Protein AF-A0A226D662-F1 (afdb_monomer)

Mean predicted aligned error: 11.62 Å

InterPro domains:
  IPR001251 CRAL-TRIO lipid binding domain [PF00650] (122-286)
  IPR001251 CRAL-TRIO lipid binding domain [PS50191] (116-292)
  IPR001251 CRAL-TRIO lipid binding domain [SM00516] (119-289)
  IPR001251 CRAL-TRIO lipid binding domain [cd00170] (114-287)
  IPR036273 CRAL/TRIO, N-terminal domain superfamily [SSF46938] (32-83)
  IPR036865 CRAL-TRIO lipid binding domain superfamily [G3DSA:3.40.525.10] (28-299)
  IPR036865 CRAL-TRIO lipid binding domain superfamily [SSF52087] (115-295)

Secondary structure (DSSP, 8-state):
--HHHHHHHHHHHTT------------S-TT---HHHHHHHHHHHHHHGGG-SSHHHHSHHHHHHHHHHTTT-TTTTGGG-TT---S----HHHHHHHHHHHHHHHTTGGGGGG---TTTTTTS--EEEEE-TTS-EEEEE-GGG--HHHHHHTT-HHHHHHHHHHHHHHHHHHHHHHHHTT-----EEEEEE-TT--HHHHS-HHHHHHHHHHHHHHHHH-TTSEEEEEEES--HHHHHHHHHTGGGS-HHHHHHEEE--S-HHHHHHHHHHHH-GGGSBGGGTSSBS-PEEHHHHHHHHHHS-SHHHHHHTT---TTTT-HHHHHHHHHHHHTSTT-S----GGGTT-------

Organism: Folsomia candida (NCBI:txid158441)

Foldseek 3Di:
DPPVVVVVVVVVVPPPDDDDDDDDDDPVDLPDDDPVLVVLLVVQLVVCVVVDPDPLCSDSLNSSLLCVLVVVPLPPQPVPPPPDDDPDDSDRSVVLVVVLVVCCVVLVLVCLLVDDDPVPLPQFWKFFLFFWPNQETEIETAQLSHQQVVCVVVVNNVVVLSVLSNVLVLLQLVQSLCVLLPHSYREHAYEYENVNHDCVRCVDVVNVVSVLSSQVCCSRHVGRRHQAYEYEQDDPVVVVVCVVCVVSHDPRNVVRYDYDHNPLVVQLVVCCVGGNQLRGDVVSNHDNPDTGICSLVSVVCVVQVHSVSCVVLVCHHPGHPCVVSSVVSSVVVLPPPPDPDDDDPCVVPVPPPDDD

pLDDT: mean 74.69, std 21.41, range [27.17, 98.19]

Nearest PDB structures (foldseek):
  4omk-assembly2_B  TM=7.863E-01  e=2.112E-13  Homo sapiens
  1olm-assembly2_C  TM=7.910E-01  e=6.477E-13  Homo sapiens
  7zgc-assembly1_A  TM=7.937E-01  e=4.665E-12  Saccharomyces cerevisiae S288C
  3b74-assembly1_A  TM=8.029E-01  e=8.390E-12  Saccharomyces cerevisiae
  7zg9-assembly2_B  TM=7.981E-01  e=1.286E-11  Saccharomyces cerevisiae S288C

Radius of gyration: 22.11 Å; Cα contacts (8 Å, |Δi|>4): 391; chains: 1; bounding box: 72×73×52 Å

Structure (mmCIF, N/CA/C/O backbone):
data_AF-A0A226D662-F1
#
_entry.id   AF-A0A226D662-F1
#
loop_
_atom_site.group_PDB
_atom_site.id
_atom_site.type_symbol
_atom_site.label_atom_id
_atom_site.label_alt_id
_atom_site.label_comp_id
_atom_site.label_asym_id
_atom_site.label_entity_id
_atom_site.label_seq_id
_atom_site.pdbx_PDB_ins_code
_atom_site.Cartn_x
_atom_site.Cartn_y
_atom_site.Cartn_z
_atom_site.occupancy
_atom_site.B_iso_or_equiv
_atom_site.auth_seq_id
_atom_site.auth_comp_id
_atom_site.auth_asym_id
_atom_site.auth_atom_id
_atom_site.pdbx_PDB_model_num
ATOM 1 N N . MET A 1 1 ? 45.611 5.101 -5.101 1.00 39.72 1 MET A N 1
ATOM 2 C CA . MET A 1 1 ? 44.880 6.380 -4.911 1.00 39.72 1 MET A CA 1
ATOM 3 C C . MET A 1 1 ? 43.359 6.208 -4.730 1.00 39.72 1 MET A C 1
ATOM 5 O O . MET A 1 1 ? 42.683 7.203 -4.525 1.00 39.72 1 MET A O 1
ATOM 9 N N . CYS A 1 2 ? 42.814 4.978 -4.711 1.00 37.84 2 CYS A N 1
ATOM 10 C CA . CYS A 1 2 ? 41.366 4.726 -4.568 1.00 37.84 2 CYS A CA 1
ATOM 11 C C . CYS A 1 2 ? 40.915 4.373 -3.126 1.00 37.84 2 CYS A C 1
ATOM 13 O O . CYS A 1 2 ? 39.744 4.469 -2.795 1.00 37.84 2 CYS A O 1
ATOM 15 N N . GLU A 1 3 ? 41.845 4.048 -2.225 1.00 30.47 3 GLU A N 1
ATOM 16 C CA . GLU A 1 3 ? 41.526 3.559 -0.869 1.00 30.47 3 GLU A CA 1
ATOM 17 C C . GLU A 1 3 ? 41.367 4.677 0.185 1.00 30.47 3 GLU A C 1
ATOM 19 O O . GLU A 1 3 ? 40.658 4.531 1.179 1.00 30.47 3 GLU A O 1
ATOM 24 N N . LYS A 1 4 ? 41.990 5.843 -0.042 1.00 31.67 4 LYS A N 1
ATOM 25 C CA . LYS A 1 4 ? 41.935 6.991 0.887 1.00 31.67 4 LYS A CA 1
ATOM 26 C C . LYS A 1 4 ? 40.638 7.809 0.785 1.00 31.67 4 LYS A C 1
ATOM 28 O O . LYS A 1 4 ? 40.314 8.521 1.732 1.00 31.67 4 LYS A O 1
ATOM 33 N N . ASN A 1 5 ? 39.879 7.673 -0.306 1.00 33.44 5 ASN A N 1
ATOM 34 C CA . ASN A 1 5 ? 38.599 8.371 -0.489 1.00 33.44 5 ASN A CA 1
ATOM 35 C C . ASN A 1 5 ? 37.405 7.599 0.099 1.00 33.44 5 ASN A C 1
ATOM 37 O O . ASN A 1 5 ? 36.438 8.226 0.519 1.00 33.44 5 ASN A O 1
ATOM 41 N N . PHE A 1 6 ? 37.498 6.271 0.240 1.00 32.66 6 PHE A N 1
ATOM 42 C CA . PHE A 1 6 ? 36.444 5.456 0.859 1.00 32.66 6 PHE A CA 1
ATOM 43 C C . PHE A 1 6 ? 36.363 5.676 2.382 1.00 32.66 6 PHE A C 1
ATOM 45 O O . PHE A 1 6 ? 35.283 5.886 2.925 1.00 32.66 6 PHE A O 1
ATOM 52 N N . LYS A 1 7 ? 37.519 5.781 3.059 1.00 30.09 7 LYS A N 1
ATOM 53 C CA . LYS A 1 7 ? 37.596 6.068 4.507 1.00 30.09 7 LYS A CA 1
ATOM 54 C C . LYS A 1 7 ? 37.122 7.474 4.904 1.00 30.09 7 LYS A C 1
ATOM 56 O O . LYS A 1 7 ? 36.711 7.680 6.043 1.00 30.09 7 LYS A O 1
ATOM 61 N N . ARG A 1 8 ? 37.173 8.450 3.989 1.00 31.50 8 ARG A N 1
ATOM 62 C CA . ARG A 1 8 ? 36.649 9.808 4.236 1.00 31.50 8 ARG A CA 1
ATOM 63 C C . ARG A 1 8 ? 35.130 9.894 4.080 1.00 31.50 8 ARG A C 1
ATOM 65 O O . ARG A 1 8 ? 34.527 10.727 4.743 1.00 31.50 8 ARG A O 1
ATOM 72 N N . PHE A 1 9 ? 34.521 9.015 3.282 1.00 34.78 9 PHE A N 1
ATOM 73 C CA . PHE A 1 9 ? 33.066 8.948 3.130 1.00 34.78 9 PHE A CA 1
ATOM 74 C C . PHE A 1 9 ? 32.406 8.193 4.297 1.00 34.78 9 PHE A C 1
ATOM 76 O O . PHE A 1 9 ? 31.387 8.634 4.818 1.00 34.78 9 PHE A O 1
ATOM 83 N N . THR A 1 10 ? 33.037 7.125 4.804 1.00 32.34 10 THR A N 1
ATOM 84 C CA . THR A 1 10 ? 32.533 6.369 5.969 1.00 32.34 10 THR A CA 1
ATOM 85 C C . THR A 1 10 ? 32.599 7.152 7.283 1.00 32.34 10 THR A C 1
ATOM 87 O O . THR A 1 10 ? 31.728 6.990 8.128 1.00 32.34 10 THR A O 1
ATOM 90 N N . ASN A 1 11 ? 33.578 8.047 7.460 1.00 28.55 11 ASN A N 1
ATOM 91 C CA . ASN A 1 11 ? 33.720 8.811 8.708 1.00 28.55 11 ASN A CA 1
ATOM 92 C C . ASN A 1 11 ? 32.748 9.996 8.846 1.00 28.55 11 ASN A C 1
ATOM 94 O O . ASN A 1 11 ? 32.599 10.510 9.950 1.00 28.55 11 ASN A O 1
ATOM 98 N N . PHE A 1 12 ? 32.067 10.419 7.774 1.00 31.59 12 PHE A N 1
ATOM 99 C CA . PHE A 1 12 ? 31.047 11.475 7.855 1.00 31.59 12 PHE A CA 1
ATOM 100 C C . PHE A 1 12 ? 29.666 10.927 8.261 1.00 31.59 12 PHE A C 1
ATOM 102 O O . PHE A 1 12 ? 28.846 11.652 8.810 1.00 31.59 12 PHE A O 1
ATOM 109 N N . VAL A 1 13 ? 29.427 9.626 8.055 1.00 33.50 13 VAL A N 1
ATOM 110 C CA . VAL A 1 13 ? 28.136 8.964 8.327 1.00 33.50 13 VAL A CA 1
ATOM 111 C C . VAL A 1 13 ? 28.030 8.458 9.778 1.00 33.50 13 VAL A C 1
ATOM 113 O O . VAL A 1 13 ? 26.934 8.281 10.297 1.00 33.50 13 VAL A O 1
ATOM 116 N N . VAL A 1 14 ? 29.155 8.288 10.482 1.00 32.75 14 VAL A N 1
ATOM 117 C CA . VAL A 1 14 ? 29.195 7.671 11.827 1.00 32.75 14 VAL A CA 1
ATOM 118 C C . VAL A 1 14 ? 28.910 8.657 12.979 1.00 32.75 14 VAL A C 1
ATOM 120 O O . VAL A 1 14 ? 28.701 8.229 14.108 1.00 32.75 14 VAL A O 1
ATOM 123 N N . LEU A 1 15 ? 28.818 9.970 12.731 1.00 27.72 15 LEU A N 1
ATOM 124 C CA . LEU A 1 15 ? 28.646 10.976 13.798 1.00 27.72 15 LEU A CA 1
ATOM 125 C C . LEU A 1 15 ? 27.203 11.453 14.056 1.00 27.72 15 LEU A C 1
ATOM 127 O O . LEU A 1 15 ? 27.012 12.338 14.884 1.00 27.72 15 LEU A O 1
ATOM 131 N N . PHE A 1 16 ? 26.181 10.858 13.429 1.00 30.78 16 PHE A N 1
ATOM 132 C CA . PHE A 1 16 ? 24.775 11.263 13.628 1.00 30.78 16 PHE A CA 1
ATOM 133 C C . PHE A 1 16 ? 23.859 10.130 14.118 1.00 30.78 16 PHE A C 1
ATOM 135 O O . PHE A 1 16 ? 22.696 10.039 13.736 1.00 30.78 16 PHE A O 1
ATOM 142 N N . VAL A 1 17 ? 24.374 9.245 14.976 1.00 38.16 17 VAL A N 1
ATOM 143 C CA . VAL A 1 17 ? 23.559 8.223 15.651 1.00 38.16 17 VAL A CA 1
ATOM 144 C C . VAL A 1 17 ? 23.599 8.476 17.155 1.00 38.16 17 VAL A C 1
ATOM 146 O O . VAL A 1 17 ? 24.421 7.918 17.875 1.00 38.16 17 VAL A O 1
ATOM 149 N N . ILE A 1 18 ? 22.704 9.343 17.635 1.00 31.95 18 ILE A N 1
ATOM 150 C CA . ILE A 1 18 ? 22.380 9.455 19.060 1.00 31.95 18 ILE A CA 1
ATOM 151 C C . ILE A 1 18 ? 20.865 9.294 19.231 1.00 31.95 18 ILE A C 1
ATOM 153 O O . ILE A 1 18 ? 20.080 10.111 18.766 1.00 31.95 18 ILE A O 1
ATOM 157 N N . PHE A 1 19 ? 20.522 8.186 19.895 1.00 32.91 19 PHE A N 1
ATOM 158 C CA . PHE A 1 19 ? 19.341 7.899 20.714 1.00 32.91 19 PHE A CA 1
ATOM 159 C C . PHE A 1 19 ? 17.990 8.513 20.319 1.00 32.91 19 PHE A C 1
ATOM 161 O O . PHE A 1 19 ? 17.668 9.633 20.701 1.00 32.91 19 PHE A O 1
ATOM 168 N N . VAL A 1 20 ? 17.106 7.663 19.788 1.00 31.33 20 VAL A N 1
ATOM 169 C CA . VAL A 1 20 ? 15.688 7.687 20.175 1.00 31.33 20 VAL A CA 1
ATOM 170 C C . VAL A 1 20 ? 15.248 6.246 20.430 1.00 31.33 20 VAL A C 1
ATOM 172 O O . VAL A 1 20 ? 15.109 5.457 19.500 1.00 31.33 20 VAL A O 1
ATOM 175 N N . LYS A 1 21 ? 15.062 5.882 21.703 1.00 27.17 21 LYS A N 1
ATOM 176 C CA . LYS A 1 21 ? 14.235 4.725 22.056 1.00 27.17 21 LYS A CA 1
ATOM 177 C C . LYS A 1 21 ? 12.785 5.178 21.907 1.00 27.17 21 LYS A C 1
ATOM 179 O O . LYS A 1 21 ? 12.347 6.026 22.679 1.00 27.17 21 LYS A O 1
ATOM 184 N N . PHE A 1 22 ? 12.079 4.663 20.905 1.00 30.44 22 PHE A N 1
ATOM 185 C CA . PHE A 1 22 ? 10.636 4.851 20.804 1.00 30.44 22 PHE A CA 1
ATOM 186 C C . PHE A 1 22 ? 9.937 3.890 21.767 1.00 30.44 22 PHE A C 1
ATOM 188 O O . PHE A 1 22 ? 10.279 2.712 21.843 1.00 30.44 22 PHE A O 1
ATOM 195 N N . VAL A 1 23 ? 9.004 4.442 22.538 1.00 28.20 23 VAL A N 1
ATOM 196 C CA . VAL A 1 23 ? 8.050 3.703 23.365 1.00 28.20 23 VAL A CA 1
ATOM 197 C C . VAL A 1 23 ? 7.109 2.955 22.420 1.00 28.20 23 VAL A C 1
ATOM 199 O O . VAL A 1 23 ? 6.521 3.572 21.534 1.00 28.20 23 VAL A O 1
ATOM 202 N N . GLU A 1 24 ? 7.000 1.637 22.584 1.00 33.31 24 GLU A N 1
ATOM 203 C CA . GLU A 1 24 ? 6.028 0.803 21.870 1.00 33.31 24 GLU A CA 1
ATOM 204 C C . GLU A 1 24 ? 4.614 1.177 22.335 1.00 33.31 24 GLU A C 1
ATOM 206 O O . GLU A 1 24 ? 4.226 0.909 23.472 1.00 33.31 24 GLU A O 1
ATOM 211 N N . GLY A 1 25 ? 3.861 1.850 21.464 1.00 35.00 25 GLY A N 1
ATOM 212 C CA . GLY A 1 25 ? 2.430 2.073 21.635 1.00 35.00 25 GLY A CA 1
ATOM 213 C C . GLY A 1 25 ? 1.650 0.850 21.160 1.00 35.00 25 GLY A C 1
ATOM 214 O O . GLY A 1 25 ? 1.806 0.411 20.021 1.00 35.00 25 GLY A O 1
ATOM 215 N N . ASP A 1 26 ? 0.820 0.299 22.040 1.00 36.22 26 ASP A N 1
ATOM 216 C CA . ASP A 1 26 ? -0.089 -0.813 21.762 1.00 36.22 26 ASP A CA 1
ATOM 217 C C . ASP A 1 26 ? -1.141 -0.398 20.702 1.00 36.22 26 ASP A C 1
ATOM 219 O O . ASP A 1 26 ? -2.009 0.439 20.950 1.00 36.22 26 ASP A O 1
ATOM 223 N N . ASN A 1 27 ? -1.025 -0.957 19.490 1.00 43.47 27 ASN A N 1
ATOM 224 C CA . ASN A 1 27 ? -1.816 -0.640 18.287 1.00 43.47 27 ASN A CA 1
ATOM 225 C C . ASN A 1 27 ? -3.129 -1.443 18.173 1.00 43.47 27 ASN A C 1
ATOM 227 O O . ASN A 1 27 ? -3.679 -1.583 17.080 1.00 43.47 27 ASN A O 1
ATOM 231 N N . THR A 1 28 ? -3.648 -2.007 19.265 1.00 47.81 28 THR A N 1
ATOM 232 C CA . THR A 1 28 ? -4.692 -3.047 19.198 1.00 47.81 28 THR A CA 1
ATOM 233 C C . THR A 1 28 ? -6.005 -2.637 18.523 1.00 47.81 28 THR A C 1
ATOM 235 O O . THR A 1 28 ? -6.726 -3.520 18.061 1.00 47.81 28 THR A O 1
ATOM 238 N N . LYS A 1 29 ? -6.299 -1.340 18.350 1.00 61.66 29 LYS A N 1
ATOM 239 C CA . LYS A 1 29 ? -7.306 -0.860 17.386 1.00 61.66 29 LYS A CA 1
ATOM 240 C C . LYS A 1 29 ? -6.909 0.505 16.833 1.00 61.66 29 LYS A C 1
ATOM 242 O O . LYS A 1 29 ? -6.751 1.461 17.589 1.00 61.66 29 LYS A O 1
ATOM 247 N N . PHE A 1 30 ? -6.866 0.636 15.508 1.00 70.12 30 PHE A N 1
ATOM 248 C CA . PHE A 1 30 ? -6.605 1.906 14.815 1.00 70.12 30 PHE A CA 1
ATOM 249 C C . PHE A 1 30 ? -7.510 3.062 15.298 1.00 70.12 30 PHE A C 1
ATOM 251 O O . PHE A 1 30 ? -7.090 4.219 15.335 1.00 70.12 30 PHE A O 1
ATOM 258 N N . PHE A 1 31 ? -8.735 2.742 15.727 1.00 70.62 31 PHE A N 1
ATOM 259 C CA . PHE A 1 31 ? -9.733 3.686 16.239 1.00 70.62 31 PHE A CA 1
ATOM 260 C C . PHE A 1 31 ? -9.594 4.035 17.728 1.00 70.62 31 PHE A C 1
ATOM 262 O O . PHE A 1 31 ? -10.225 4.985 18.185 1.00 70.62 31 PHE A O 1
ATOM 269 N N . THR A 1 32 ? -8.808 3.289 18.507 1.00 80.12 32 THR A N 1
ATOM 270 C CA . THR A 1 32 ? -8.706 3.521 19.951 1.00 80.12 32 THR A CA 1
ATOM 271 C C . THR A 1 32 ? -7.773 4.689 20.231 1.00 80.12 32 THR A C 1
ATOM 273 O O . THR A 1 32 ? -6.591 4.643 19.900 1.00 80.12 32 THR A O 1
ATOM 276 N N . LEU A 1 33 ? -8.326 5.734 20.843 1.00 82.00 33 LEU A N 1
ATOM 277 C CA . LEU A 1 33 ? -7.616 6.935 21.261 1.00 82.00 33 LEU A CA 1
ATOM 278 C C . LEU A 1 33 ? -7.725 7.093 22.774 1.00 82.00 33 LEU A C 1
ATOM 280 O O . LEU A 1 33 ? -8.799 6.924 23.354 1.00 82.00 33 LEU A O 1
ATOM 284 N N . THR A 1 34 ? -6.626 7.481 23.403 1.00 87.19 34 THR A N 1
ATOM 285 C CA . THR A 1 34 ? -6.648 8.084 24.735 1.00 87.19 34 THR A CA 1
ATOM 286 C C . THR A 1 34 ? -7.314 9.463 24.679 1.00 87.19 34 THR A C 1
ATOM 288 O O . TH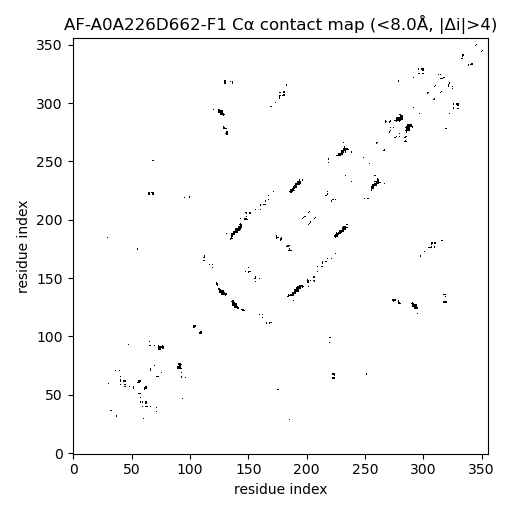R A 1 34 ? -7.432 10.082 23.619 1.00 87.19 34 THR A O 1
ATOM 291 N N . LEU A 1 35 ? -7.730 9.985 25.837 1.00 86.06 35 LEU A N 1
ATOM 292 C CA . LEU A 1 35 ? -8.289 11.338 25.918 1.00 86.06 35 LEU A CA 1
ATOM 293 C C . LEU A 1 35 ? -7.306 12.394 25.385 1.00 86.06 35 LEU A C 1
ATOM 295 O O . LEU A 1 35 ? -7.711 13.309 24.676 1.00 86.06 35 LEU A O 1
ATOM 299 N N . GLU A 1 36 ? -6.016 12.249 25.690 1.00 84.81 36 GLU A N 1
ATOM 300 C CA . GLU A 1 36 ? -4.978 13.169 25.222 1.00 84.81 36 GLU A CA 1
ATOM 301 C C . GLU A 1 36 ? -4.841 13.146 23.693 1.00 84.81 36 GLU A C 1
ATOM 303 O O . GLU A 1 36 ? -4.822 14.195 23.049 1.00 84.81 36 GLU A O 1
ATOM 308 N N . GLU A 1 37 ? -4.792 11.956 23.093 1.00 84.81 37 GLU A N 1
ATOM 309 C CA . GLU A 1 37 ? -4.718 11.810 21.638 1.00 84.81 37 GLU A CA 1
ATOM 310 C C . GLU A 1 37 ? -5.975 12.344 20.945 1.00 84.81 37 GLU A C 1
ATOM 312 O O . GLU A 1 37 ? -5.880 12.943 19.872 1.00 84.81 37 GLU A O 1
ATOM 317 N N . LYS A 1 38 ? -7.149 12.178 21.566 1.00 86.69 38 LYS A N 1
ATOM 318 C CA . LYS A 1 38 ? -8.404 12.732 21.055 1.00 86.69 38 LYS A CA 1
ATOM 319 C C . LYS A 1 38 ? -8.393 14.262 21.058 1.00 86.69 38 LYS A C 1
ATOM 321 O O . LYS A 1 38 ? -8.740 14.863 20.045 1.00 86.69 38 LYS A O 1
ATOM 326 N N . LEU A 1 39 ? -7.921 14.888 22.138 1.00 86.12 39 LEU A N 1
ATOM 327 C CA . LEU A 1 39 ? -7.762 16.345 22.202 1.00 86.12 39 LEU A CA 1
ATOM 328 C C . LEU A 1 39 ? -6.793 16.857 21.124 1.00 86.12 39 LEU A C 1
ATOM 330 O O . LEU A 1 39 ? -7.101 17.830 20.437 1.00 86.12 39 LEU A O 1
ATOM 334 N N . LYS A 1 40 ? -5.663 16.165 20.916 1.00 82.44 40 LYS A N 1
ATOM 335 C CA . LYS A 1 40 ? -4.709 16.475 19.834 1.00 82.44 40 LYS A CA 1
ATOM 336 C C . LYS A 1 40 ? -5.343 16.340 18.447 1.00 82.44 40 LYS A C 1
ATOM 338 O O . LYS A 1 40 ? -5.071 17.154 17.567 1.00 82.44 40 LYS A O 1
ATOM 343 N N . LEU A 1 41 ? -6.182 15.324 18.239 1.00 84.19 41 LEU A N 1
ATOM 344 C CA . LEU A 1 41 ? -6.901 15.114 16.983 1.00 84.19 41 LEU A CA 1
ATOM 345 C C . LEU A 1 41 ? -7.919 16.222 16.705 1.00 84.19 41 LEU A C 1
ATOM 347 O O . LEU A 1 41 ? -7.976 16.705 15.576 1.00 84.19 41 LEU A O 1
ATOM 351 N N . ASP A 1 42 ? -8.693 16.632 17.708 1.00 86.44 42 ASP A N 1
ATOM 352 C CA . ASP A 1 42 ? -9.673 17.711 17.561 1.00 86.44 42 ASP A CA 1
ATOM 353 C C . ASP A 1 42 ? -8.981 19.046 17.261 1.00 86.44 42 ASP A C 1
ATOM 355 O O . ASP A 1 42 ? -9.338 19.724 16.299 1.00 86.44 42 ASP A O 1
ATOM 359 N N . GLU A 1 43 ? -7.909 19.367 17.992 1.00 83.06 43 GLU A N 1
ATOM 360 C CA . GLU A 1 43 ? -7.088 20.550 17.723 1.00 83.06 43 GLU A CA 1
ATOM 361 C C . GLU A 1 43 ? -6.492 20.525 16.307 1.00 83.06 43 GLU A C 1
ATOM 363 O O . GLU A 1 43 ? -6.511 21.532 15.591 1.00 83.06 43 GLU A O 1
ATOM 368 N N . PHE A 1 44 ? -5.958 19.375 15.885 1.00 81.38 44 PHE A N 1
ATOM 369 C CA . PHE A 1 44 ? -5.412 19.206 14.545 1.00 81.38 44 PHE A CA 1
ATOM 370 C C . PHE A 1 44 ? -6.490 19.417 13.480 1.00 81.38 44 PHE A C 1
ATOM 372 O O . PHE A 1 44 ? -6.274 20.206 12.559 1.00 81.38 44 PHE A O 1
ATOM 379 N N . ARG A 1 45 ? -7.656 18.774 13.632 1.00 84.44 45 ARG A N 1
ATOM 380 C CA . ARG A 1 45 ? -8.806 18.905 12.728 1.00 84.44 45 ARG A CA 1
ATOM 381 C C . ARG A 1 45 ? -9.227 20.356 12.575 1.00 84.44 45 ARG A C 1
ATOM 383 O O . ARG A 1 45 ? -9.375 20.812 11.442 1.00 84.44 45 ARG A O 1
ATOM 390 N N . ASP A 1 46 ? -9.408 21.079 13.673 1.00 84.81 46 ASP A N 1
ATOM 391 C CA . ASP A 1 46 ? -9.925 22.447 13.637 1.00 84.81 46 ASP A CA 1
ATOM 392 C C . ASP A 1 46 ? -8.971 23.391 12.883 1.00 84.81 46 ASP A C 1
ATOM 394 O O . ASP A 1 46 ? -9.411 24.265 12.135 1.00 84.81 46 ASP A O 1
ATOM 398 N N . ARG A 1 47 ? -7.654 23.161 12.989 1.00 79.88 47 ARG A N 1
ATOM 399 C CA . ARG A 1 47 ? -6.628 23.943 12.279 1.00 79.88 47 ARG A CA 1
ATOM 400 C C . ARG A 1 47 ? -6.594 23.684 10.773 1.00 79.88 47 ARG A C 1
ATOM 402 O O . ARG A 1 47 ? -6.383 24.619 10.006 1.00 79.88 47 ARG A O 1
ATOM 409 N N . ILE A 1 48 ? -6.742 22.429 10.346 1.00 81.00 48 ILE A N 1
ATOM 410 C CA . ILE A 1 48 ? -6.543 22.043 8.936 1.00 81.00 48 ILE A CA 1
ATOM 411 C C . ILE A 1 48 ? -7.840 21.938 8.139 1.00 81.00 48 ILE A C 1
ATOM 413 O O . ILE A 1 48 ? -7.802 21.972 6.916 1.00 81.00 48 ILE A O 1
ATOM 417 N N . SER A 1 49 ? -8.996 21.817 8.791 1.00 84.19 49 SER A N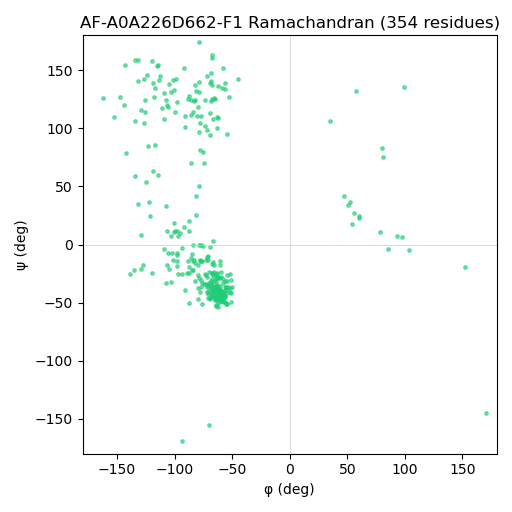 1
ATOM 418 C CA . SER A 1 49 ? -10.281 21.706 8.088 1.00 84.19 49 SER A CA 1
ATOM 419 C C . SER A 1 49 ? -10.501 22.788 7.017 1.00 84.19 49 SER A C 1
ATOM 421 O O . SER A 1 49 ? -11.023 22.434 5.959 1.00 84.19 49 SER A O 1
ATOM 423 N N . PRO A 1 50 ? -10.067 24.057 7.204 1.00 86.00 50 PRO A N 1
ATOM 424 C CA . PRO A 1 50 ? -10.207 25.095 6.179 1.00 86.00 50 PRO A CA 1
ATOM 425 C C . PRO A 1 50 ? -9.391 24.875 4.895 1.00 86.00 50 PRO A C 1
ATOM 427 O O . PRO A 1 50 ? -9.747 25.432 3.863 1.00 86.00 50 PRO A O 1
ATOM 430 N N . ILE A 1 51 ? -8.298 24.102 4.943 1.00 82.44 51 ILE A N 1
ATOM 431 C CA . ILE A 1 51 ? -7.411 23.857 3.785 1.00 82.44 51 ILE A CA 1
ATOM 432 C C . ILE A 1 51 ? -7.712 22.534 3.068 1.00 82.44 51 ILE A C 1
ATOM 434 O O . ILE A 1 51 ? -7.145 22.257 2.012 1.00 82.44 51 ILE A O 1
ATOM 438 N N . LEU A 1 52 ? -8.576 21.696 3.645 1.00 85.25 52 LEU A N 1
ATOM 439 C CA . LEU A 1 52 ? -8.931 20.392 3.096 1.00 85.25 52 LEU A CA 1
ATOM 440 C C . LEU A 1 52 ? -10.017 20.528 2.029 1.00 85.25 52 LEU A C 1
ATOM 442 O O . LEU A 1 52 ? -11.112 21.022 2.297 1.00 85.25 52 LEU A O 1
ATOM 446 N N . GLN A 1 53 ? -9.712 20.030 0.833 1.00 84.50 53 GLN A N 1
ATOM 447 C CA . GLN A 1 53 ? -10.569 20.172 -0.346 1.00 84.50 53 GLN A CA 1
ATOM 448 C C . GLN A 1 53 ? -11.783 19.234 -0.315 1.00 84.50 53 GLN A C 1
ATOM 450 O O . GLN A 1 53 ? -12.859 19.608 -0.771 1.00 84.50 53 GLN A O 1
ATOM 455 N N . HIS A 1 54 ? -11.633 18.041 0.268 1.00 86.94 54 HIS A N 1
ATOM 456 C CA . HIS A 1 54 ? -12.663 17.002 0.250 1.00 86.94 54 HIS A CA 1
ATOM 457 C C . HIS A 1 54 ? -13.232 16.727 1.641 1.00 86.94 54 HIS A C 1
ATOM 459 O O . HIS A 1 54 ? -12.495 16.651 2.625 1.00 86.94 54 HIS A O 1
ATOM 465 N N . ASP A 1 55 ? -14.541 16.489 1.735 1.00 88.38 55 ASP A N 1
ATOM 466 C CA . ASP A 1 55 ? -15.206 16.264 3.026 1.00 88.38 55 ASP A CA 1
ATOM 467 C C . ASP A 1 55 ? -14.748 14.983 3.726 1.00 88.38 55 ASP A C 1
ATOM 469 O O . ASP A 1 55 ? -14.640 14.950 4.953 1.00 88.38 55 ASP A O 1
ATOM 473 N N . TYR A 1 56 ? -14.383 13.943 2.968 1.00 86.31 56 TYR A N 1
ATOM 474 C CA . TYR A 1 56 ? -13.811 12.733 3.558 1.00 86.31 56 TYR A CA 1
ATOM 475 C C . TYR A 1 56 ? -12.481 13.006 4.275 1.00 86.31 56 TYR A C 1
ATOM 477 O O . TYR A 1 56 ? -12.162 12.297 5.227 1.00 86.31 56 TYR A O 1
ATOM 485 N N . MET A 1 57 ? -11.718 14.027 3.857 1.00 87.50 57 MET A N 1
ATOM 486 C CA . MET A 1 57 ? -10.449 14.378 4.496 1.00 87.50 57 MET A CA 1
ATOM 487 C C . MET A 1 57 ? -10.659 15.033 5.863 1.00 87.50 57 MET A C 1
ATOM 489 O O . MET A 1 57 ? -9.798 14.945 6.731 1.00 87.50 57 MET A O 1
ATOM 493 N N . LYS A 1 58 ? -11.807 15.683 6.074 1.00 87.31 58 LYS A N 1
ATOM 494 C CA . LYS A 1 58 ? -12.153 16.343 7.342 1.00 87.31 58 LYS A CA 1
ATOM 495 C C . LYS A 1 58 ? -12.602 15.340 8.410 1.00 87.31 58 LYS A C 1
ATOM 497 O O . LYS A 1 58 ? -12.684 15.684 9.588 1.00 87.31 58 LYS A O 1
ATOM 502 N N . LYS A 1 59 ? -12.897 14.095 8.013 1.00 87.00 59 LYS A N 1
ATOM 503 C CA . LYS A 1 59 ? -13.292 13.024 8.931 1.00 87.00 59 LYS A CA 1
ATOM 504 C C . LYS A 1 59 ? -12.115 12.622 9.818 1.00 87.00 59 LYS A C 1
ATOM 506 O O . LYS A 1 59 ? -10.989 12.455 9.352 1.00 87.00 59 LYS A O 1
ATOM 511 N N . GLU A 1 60 ? -12.407 12.355 11.088 1.00 86.25 60 GLU A N 1
ATOM 512 C CA . GLU A 1 60 ? -11.420 11.919 12.087 1.00 86.25 60 GLU A CA 1
ATOM 513 C C . GLU A 1 60 ? -10.600 10.715 11.621 1.00 86.25 60 GLU A C 1
ATOM 515 O O . GLU A 1 60 ? -9.389 10.668 11.826 1.00 86.25 60 GLU A O 1
ATOM 520 N N . ILE A 1 61 ? -11.243 9.785 10.910 1.00 84.00 61 ILE A N 1
ATOM 521 C CA . ILE A 1 61 ? -10.599 8.568 10.422 1.00 84.00 61 ILE A CA 1
ATOM 522 C C . ILE A 1 61 ? -9.533 8.797 9.345 1.00 84.00 61 ILE A C 1
ATOM 524 O O . ILE A 1 61 ? -8.624 7.983 9.165 1.00 84.00 61 ILE A O 1
ATOM 528 N N . TYR A 1 62 ? -9.635 9.904 8.613 1.00 85.00 62 TYR A N 1
ATOM 529 C CA . TYR A 1 62 ? -8.604 10.316 7.674 1.00 85.00 62 TYR A CA 1
ATOM 530 C C . TYR A 1 62 ? -7.460 10.997 8.429 1.00 85.00 62 TYR A C 1
ATOM 532 O O . TYR A 1 62 ? -6.299 10.639 8.253 1.00 85.00 62 TYR A O 1
ATOM 540 N N . LEU A 1 63 ? -7.791 11.915 9.338 1.00 85.19 63 LEU A N 1
ATOM 541 C CA . LEU A 1 63 ? -6.829 12.747 10.063 1.00 85.19 63 LEU A CA 1
ATOM 542 C C . LEU A 1 63 ? -5.951 11.984 11.057 1.00 85.19 63 LEU A C 1
ATOM 544 O O . LEU A 1 63 ? -4.755 12.256 11.165 1.00 85.19 63 LEU A O 1
ATOM 548 N N . ILE A 1 64 ? -6.514 10.989 11.739 1.00 84.44 64 ILE A N 1
ATOM 549 C CA . ILE A 1 64 ? -5.789 10.157 12.706 1.00 84.44 64 ILE A CA 1
ATOM 550 C C . ILE A 1 64 ? -4.597 9.418 12.072 1.00 84.44 64 ILE A C 1
ATOM 552 O O . ILE A 1 64 ? -3.601 9.183 12.753 1.00 84.44 64 ILE A O 1
ATOM 556 N N . ARG A 1 65 ? -4.644 9.103 10.766 1.00 83.44 65 ARG A N 1
ATOM 557 C CA . ARG A 1 65 ? -3.540 8.448 10.030 1.00 83.44 65 ARG A CA 1
ATOM 558 C C . ARG A 1 65 ? -2.260 9.267 10.095 1.00 83.44 65 ARG A C 1
ATOM 560 O O . ARG A 1 65 ? -1.184 8.723 10.318 1.00 83.44 65 ARG A O 1
ATOM 567 N N . PHE A 1 66 ? -2.399 10.577 9.937 1.00 80.06 66 PHE A N 1
ATOM 568 C CA . PHE A 1 66 ? -1.292 11.521 9.953 1.00 80.06 66 PHE A CA 1
ATOM 569 C C . PHE A 1 66 ? -0.685 11.605 11.356 1.00 80.06 66 PHE A C 1
ATOM 571 O O . PHE A 1 66 ? 0.529 11.505 11.503 1.00 80.06 66 PHE A O 1
ATOM 578 N N . LEU A 1 67 ? -1.523 11.699 12.392 1.00 78.38 67 LEU A N 1
ATOM 579 C CA . LEU A 1 67 ? -1.059 11.739 13.782 1.00 78.38 67 LEU A CA 1
ATOM 580 C C . LEU A 1 67 ? -0.385 10.431 14.206 1.00 78.38 67 LEU A C 1
ATOM 582 O O . LEU A 1 67 ? 0.679 10.462 14.813 1.00 78.38 67 LEU A O 1
ATOM 586 N N . ARG A 1 68 ? -0.948 9.273 13.843 1.00 78.38 68 ARG A N 1
ATOM 587 C CA . ARG A 1 68 ? -0.332 7.969 14.140 1.00 78.38 68 ARG A CA 1
ATOM 588 C C . ARG A 1 68 ? 1.004 7.783 13.429 1.00 78.38 68 ARG A C 1
ATOM 590 O O . ARG A 1 68 ? 1.924 7.238 14.024 1.00 78.38 68 ARG A O 1
ATOM 597 N N . GLN A 1 69 ? 1.146 8.285 12.202 1.00 72.12 69 GLN A N 1
ATOM 598 C CA . GLN A 1 69 ? 2.419 8.254 11.473 1.00 72.12 69 GLN A CA 1
ATOM 599 C C . GLN A 1 69 ? 3.530 9.017 12.212 1.00 72.12 69 GLN A C 1
ATOM 601 O O . GLN A 1 69 ? 4.704 8.672 12.083 1.00 72.12 69 GLN A O 1
ATOM 606 N N . THR A 1 70 ? 3.171 10.039 12.993 1.00 69.00 70 THR A N 1
ATOM 607 C CA . THR A 1 70 ? 4.112 10.796 13.823 1.00 69.00 70 THR A CA 1
ATOM 608 C C . THR A 1 70 ? 4.103 10.359 15.287 1.00 69.00 70 THR A C 1
ATOM 610 O O . THR A 1 70 ? 4.684 11.052 16.110 1.00 69.00 70 THR A O 1
ATOM 613 N N . ASN A 1 71 ? 3.475 9.230 15.645 1.00 70.50 71 ASN A N 1
ATOM 614 C CA . ASN A 1 71 ? 3.297 8.785 17.037 1.00 70.50 71 ASN A CA 1
ATOM 615 C C . ASN A 1 71 ? 2.668 9.861 17.944 1.00 70.50 71 ASN A C 1
ATOM 617 O O . ASN A 1 71 ? 3.068 10.030 19.093 1.00 70.50 71 ASN A O 1
ATOM 621 N N . PHE A 1 72 ? 1.726 10.640 17.401 1.00 66.50 72 PHE A N 1
ATOM 622 C CA . PHE A 1 72 ? 1.138 11.826 18.036 1.00 66.50 72 PHE A CA 1
ATOM 623 C C . PHE A 1 72 ? 2.180 12.857 18.505 1.00 66.50 72 PHE A C 1
ATOM 625 O O . PHE A 1 72 ? 1.864 13.756 19.292 1.00 66.50 72 PHE A O 1
ATOM 632 N N . ASP A 1 73 ? 3.409 12.764 17.991 1.00 62.53 73 ASP A N 1
ATOM 633 C CA . ASP A 1 73 ? 4.434 13.779 18.128 1.00 62.53 73 ASP A CA 1
ATOM 634 C C . ASP A 1 73 ? 4.126 14.887 17.123 1.00 62.53 73 ASP A C 1
ATOM 636 O O . ASP A 1 73 ? 4.417 14.825 15.924 1.00 62.53 73 ASP A O 1
ATOM 640 N N . VAL A 1 74 ? 3.466 15.909 17.648 1.00 55.50 74 VAL A N 1
ATOM 641 C CA . VAL A 1 74 ? 3.102 17.131 16.935 1.00 55.50 74 VAL A CA 1
ATOM 642 C C . VAL A 1 74 ? 4.356 17.960 16.573 1.00 55.50 74 VAL A C 1
ATOM 644 O O . VAL A 1 74 ? 4.312 18.801 15.670 1.00 55.50 74 VAL A O 1
ATOM 647 N N . HIS A 1 75 ? 5.501 17.686 17.211 1.00 51.69 75 HIS A N 1
ATOM 648 C CA . HIS A 1 75 ? 6.761 18.426 17.100 1.00 51.69 75 HIS A CA 1
ATOM 649 C C . HIS A 1 75 ? 7.858 17.700 16.276 1.00 51.69 75 HIS A C 1
ATOM 651 O O . HIS A 1 75 ? 8.865 18.317 15.930 1.00 51.69 75 HIS A O 1
ATOM 657 N N . ALA A 1 76 ? 7.664 16.441 15.858 1.00 48.41 76 ALA A N 1
ATOM 658 C CA . ALA A 1 76 ? 8.696 15.577 15.249 1.00 48.41 76 ALA A CA 1
ATOM 659 C C . ALA A 1 76 ? 9.270 15.947 13.855 1.00 48.41 76 ALA A C 1
ATOM 661 O O . ALA A 1 76 ? 10.108 15.196 13.350 1.00 48.41 76 ALA A O 1
ATOM 662 N N . ALA A 1 77 ? 8.910 17.059 13.208 1.00 40.50 77 ALA A N 1
ATOM 663 C CA . ALA A 1 77 ? 9.484 17.456 11.906 1.00 40.50 77 ALA A CA 1
ATOM 664 C C . ALA A 1 77 ? 10.183 18.826 11.889 1.00 40.50 77 ALA A C 1
ATOM 666 O O . ALA A 1 77 ? 10.381 19.401 10.819 1.00 40.50 77 ALA A O 1
ATOM 667 N N . GLU A 1 78 ? 10.671 19.315 13.031 1.00 40.91 78 GLU A N 1
ATOM 668 C CA . GLU A 1 78 ? 11.574 20.480 13.041 1.00 40.91 78 GLU A CA 1
ATOM 669 C C . GLU A 1 78 ? 12.984 20.180 12.486 1.00 40.91 78 GLU A C 1
ATOM 671 O O . GLU A 1 78 ? 13.741 21.099 12.194 1.00 40.91 78 GLU A O 1
ATOM 676 N N . ARG A 1 79 ? 13.352 18.915 12.235 1.00 45.50 79 ARG A N 1
ATOM 677 C CA . ARG A 1 79 ? 14.705 18.550 11.760 1.00 45.50 79 ARG A CA 1
ATOM 678 C C . ARG A 1 79 ? 14.922 18.570 10.236 1.00 45.50 79 ARG A C 1
ATOM 680 O O . ARG A 1 79 ? 15.955 18.098 9.777 1.00 45.50 79 ARG A O 1
ATOM 687 N N . LEU A 1 80 ? 13.996 19.120 9.443 1.00 41.50 80 LEU A N 1
ATOM 688 C CA . LEU A 1 80 ? 14.152 19.227 7.977 1.00 41.50 80 LEU A CA 1
ATOM 689 C C . LEU A 1 80 ? 13.913 20.629 7.388 1.00 41.50 80 LEU A C 1
ATOM 691 O O . LEU A 1 80 ? 13.912 20.774 6.166 1.00 41.50 80 LEU A O 1
ATOM 695 N N . MET A 1 81 ? 13.744 21.673 8.205 1.00 39.38 81 MET A N 1
ATOM 696 C CA . MET A 1 81 ? 13.613 23.051 7.707 1.00 39.38 81 MET A CA 1
ATOM 697 C C . MET A 1 81 ? 14.324 24.056 8.615 1.00 39.38 81 MET A C 1
ATOM 699 O O . MET A 1 81 ? 13.694 24.784 9.371 1.00 39.38 81 MET A O 1
ATOM 703 N N . GLU A 1 82 ? 15.648 24.139 8.494 1.00 38.31 82 GLU A N 1
ATOM 704 C CA . GLU A 1 82 ? 16.483 25.074 9.265 1.00 38.31 82 GLU A CA 1
ATOM 705 C C . GLU A 1 82 ? 16.287 26.562 8.883 1.00 38.31 82 GLU A C 1
ATOM 707 O O . GLU A 1 82 ? 16.877 27.431 9.508 1.00 38.31 82 GLU A O 1
ATOM 712 N N . ASN A 1 83 ? 15.442 26.895 7.893 1.00 36.56 83 ASN A N 1
ATOM 713 C CA . ASN A 1 83 ? 15.376 28.249 7.315 1.00 36.56 83 ASN A CA 1
ATOM 714 C C . ASN A 1 83 ? 13.964 28.849 7.174 1.00 36.56 83 ASN A C 1
ATOM 716 O O . ASN A 1 83 ? 13.712 29.594 6.227 1.00 36.56 83 ASN A O 1
ATOM 720 N N . VAL A 1 84 ? 13.030 28.581 8.092 1.00 40.16 84 VAL A N 1
ATOM 721 C CA . VAL A 1 84 ? 11.766 29.346 8.136 1.00 40.16 84 VAL A CA 1
ATOM 722 C C . VAL A 1 84 ? 11.586 29.989 9.507 1.00 40.16 84 VAL A C 1
ATOM 724 O O . VAL A 1 84 ? 10.923 29.471 10.400 1.00 40.16 84 VAL A O 1
ATOM 727 N N . SER A 1 85 ? 12.202 31.161 9.660 1.00 41.41 85 SER A N 1
ATOM 728 C CA . SER A 1 85 ? 11.959 32.085 10.765 1.00 41.41 85 SER A CA 1
ATOM 729 C C . SER A 1 85 ? 10.520 32.583 10.722 1.00 41.41 85 SER A C 1
ATOM 731 O O . SER A 1 85 ? 10.213 33.509 9.975 1.00 41.41 85 SER A O 1
ATOM 733 N N . SER A 1 86 ? 9.643 32.021 11.548 1.00 35.50 86 SER A N 1
ATOM 734 C CA . SER A 1 86 ? 8.502 32.746 12.113 1.00 35.50 86 SER A CA 1
ATOM 735 C C . SER A 1 86 ? 7.961 32.005 13.329 1.00 35.50 86 SER A C 1
ATOM 737 O O . SER A 1 86 ? 7.665 30.818 13.284 1.00 35.50 86 SER A O 1
ATOM 739 N N . LYS A 1 87 ? 7.874 32.739 14.440 1.00 40.94 87 LYS A N 1
ATOM 740 C CA . LYS A 1 87 ? 7.210 32.354 15.688 1.00 40.94 87 LYS A CA 1
ATOM 741 C C . LYS A 1 87 ? 5.838 31.729 15.413 1.00 40.94 87 LYS A C 1
ATOM 743 O O . LYS A 1 87 ? 5.084 32.263 14.610 1.00 40.94 87 LYS A O 1
ATOM 748 N N . MET A 1 88 ? 5.509 30.711 16.209 1.00 43.16 88 MET A N 1
ATOM 749 C CA . MET A 1 88 ? 4.210 30.032 16.294 1.00 43.16 88 MET A CA 1
ATOM 750 C C . MET A 1 88 ? 3.949 28.979 15.221 1.00 43.16 88 MET A C 1
ATOM 752 O O . MET A 1 88 ? 3.108 29.169 14.351 1.00 43.16 88 MET A O 1
ATOM 756 N N . PHE A 1 89 ? 4.582 27.812 15.348 1.00 44.25 89 PHE A N 1
ATOM 757 C CA . PHE A 1 89 ? 4.134 26.667 14.577 1.00 44.25 89 PHE A CA 1
ATOM 758 C C . PHE A 1 89 ? 4.246 25.338 15.327 1.00 44.25 89 PHE A C 1
ATOM 760 O O . PHE A 1 89 ? 5.312 24.855 15.681 1.00 44.25 89 PHE A O 1
ATOM 767 N N . SER A 1 90 ? 3.087 24.712 15.487 1.00 47.22 90 SER A N 1
ATOM 768 C CA . SER A 1 90 ? 2.943 23.265 15.403 1.00 47.22 90 SER A CA 1
ATOM 769 C C . SER A 1 90 ? 2.952 22.936 13.895 1.00 47.22 90 SER A C 1
ATOM 771 O O . SER A 1 90 ? 1.913 22.945 13.241 1.00 47.22 90 SER A O 1
ATOM 773 N N . THR A 1 91 ? 4.143 22.860 13.277 1.00 54.19 91 THR A N 1
ATOM 774 C CA . THR A 1 91 ? 4.316 22.922 11.800 1.00 54.19 91 THR A CA 1
ATOM 775 C C . THR A 1 91 ? 4.424 21.571 11.120 1.00 54.19 91 THR A C 1
ATOM 777 O O . THR A 1 91 ? 4.138 21.455 9.935 1.00 54.19 91 THR A O 1
ATOM 780 N N . SER A 1 92 ? 4.871 20.549 11.834 1.00 59.78 92 SER A N 1
ATOM 781 C CA . SER A 1 92 ? 5.411 19.325 11.239 1.00 59.78 92 SER A CA 1
ATOM 782 C C . SER A 1 92 ? 4.380 18.528 10.439 1.00 59.78 92 SER A C 1
ATOM 784 O O . SER A 1 92 ? 4.606 18.165 9.283 1.00 59.78 92 SER A O 1
ATOM 786 N N . LEU A 1 93 ? 3.209 18.319 11.040 1.00 63.59 93 LEU A N 1
ATOM 787 C CA . LEU A 1 93 ? 2.126 17.556 10.431 1.00 63.59 93 LEU A CA 1
ATOM 788 C C . LEU A 1 93 ? 1.371 18.355 9.371 1.00 63.59 93 LEU A C 1
ATOM 790 O O . LEU A 1 93 ? 0.994 17.823 8.330 1.00 63.59 93 LEU A O 1
ATOM 794 N N . ILE A 1 94 ? 1.203 19.652 9.626 1.00 67.81 94 ILE A N 1
ATOM 795 C CA . ILE A 1 94 ? 0.579 20.591 8.699 1.00 67.81 94 ILE A CA 1
ATOM 796 C C . ILE A 1 94 ? 1.432 20.701 7.427 1.00 67.81 94 ILE A C 1
ATOM 798 O O . ILE A 1 94 ? 0.895 20.599 6.332 1.00 67.81 94 ILE A O 1
ATOM 802 N N . ILE A 1 95 ? 2.761 20.802 7.549 1.00 69.75 95 ILE A N 1
ATOM 803 C CA . ILE A 1 95 ? 3.697 20.753 6.415 1.00 69.75 95 ILE A CA 1
ATOM 804 C C . ILE A 1 95 ? 3.568 19.439 5.650 1.00 69.75 95 ILE A C 1
ATOM 806 O O . ILE A 1 95 ? 3.539 19.460 4.422 1.00 69.75 95 ILE A O 1
ATOM 810 N N . TYR A 1 96 ? 3.540 18.300 6.349 1.00 75.81 96 TYR A N 1
ATOM 811 C CA . TYR A 1 96 ? 3.405 16.998 5.697 1.00 75.81 96 TYR A CA 1
ATOM 812 C C . TYR A 1 96 ? 2.102 16.923 4.889 1.00 75.81 96 TYR A C 1
ATOM 814 O O . TYR A 1 96 ? 2.130 16.601 3.703 1.00 75.81 96 TYR A O 1
ATOM 822 N N . LEU A 1 97 ? 0.980 17.317 5.496 1.00 78.88 97 LEU A N 1
ATOM 823 C CA . LEU A 1 97 ? -0.321 17.365 4.835 1.00 78.88 97 LEU A CA 1
ATOM 824 C C . LEU A 1 97 ? -0.326 18.350 3.657 1.00 78.88 97 LEU A C 1
ATOM 826 O O . LEU A 1 97 ? -0.799 17.998 2.583 1.00 78.88 97 LEU A O 1
ATOM 830 N N . PHE A 1 98 ? 0.250 19.544 3.806 1.00 82.12 98 PHE A N 1
ATOM 831 C CA . PHE A 1 98 ? 0.384 20.504 2.706 1.00 82.12 98 PHE A CA 1
ATOM 832 C C . PHE A 1 98 ? 1.219 19.951 1.553 1.00 82.12 98 PHE A C 1
ATOM 834 O O . PHE A 1 98 ? 0.836 20.121 0.400 1.00 82.12 98 PHE A O 1
ATOM 841 N N . LYS A 1 99 ? 2.338 19.272 1.837 1.00 84.88 99 LYS A N 1
ATOM 842 C CA . LYS A 1 99 ? 3.147 18.606 0.805 1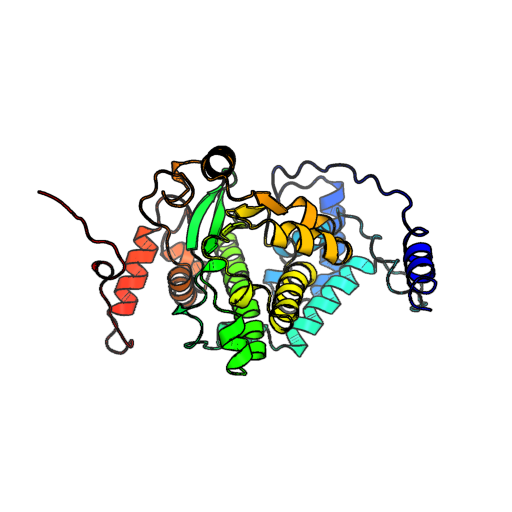.00 84.88 99 LYS A CA 1
ATOM 843 C C . LYS A 1 99 ? 2.336 17.542 0.073 1.00 84.88 99 LYS A C 1
ATOM 845 O O . LYS A 1 99 ? 2.428 17.463 -1.145 1.00 84.88 99 LYS A O 1
ATOM 850 N N . MET A 1 100 ? 1.529 16.766 0.796 1.00 87.81 100 MET A N 1
ATOM 851 C CA . MET A 1 100 ? 0.633 15.776 0.201 1.00 87.81 100 MET A CA 1
ATOM 852 C C . MET A 1 100 ? -0.449 16.436 -0.667 1.00 87.81 100 MET A C 1
ATOM 854 O O . MET A 1 100 ? -0.657 16.003 -1.794 1.00 87.81 100 MET A O 1
ATOM 858 N N . LEU A 1 101 ? -1.109 17.499 -0.191 1.00 88.69 101 LEU A N 1
ATOM 859 C CA . LEU A 1 101 ? -2.139 18.224 -0.952 1.00 88.69 101 LEU A CA 1
ATOM 860 C C . LEU A 1 101 ? -1.558 18.859 -2.219 1.00 88.69 101 LEU A C 1
ATOM 862 O O . LEU A 1 101 ? -2.131 18.722 -3.294 1.00 88.69 101 LEU A O 1
ATOM 866 N N . LYS A 1 102 ? -0.385 19.486 -2.102 1.00 90.19 102 LYS A N 1
ATOM 867 C CA . LYS A 1 102 ? 0.339 20.057 -3.236 1.00 90.19 102 LYS A CA 1
ATOM 868 C C . LYS A 1 102 ? 0.747 18.981 -4.242 1.00 90.19 102 LYS A C 1
ATOM 870 O O . LYS A 1 102 ? 0.555 19.169 -5.433 1.00 90.19 102 LYS A O 1
ATOM 875 N N . TRP A 1 103 ? 1.250 17.837 -3.774 1.00 93.25 103 TRP A N 1
ATOM 876 C CA . TRP A 1 103 ? 1.552 16.703 -4.648 1.00 93.25 103 TRP A CA 1
ATOM 877 C C . TRP A 1 103 ? 0.303 16.211 -5.391 1.00 93.25 103 TRP A C 1
ATOM 879 O O . TRP A 1 103 ? 0.385 15.964 -6.593 1.00 93.25 103 TRP A O 1
ATOM 889 N N . ARG A 1 104 ? -0.854 16.126 -4.714 1.00 94.50 104 ARG A N 1
ATOM 890 C CA . ARG A 1 104 ? -2.121 15.752 -5.364 1.00 94.50 104 ARG A CA 1
ATOM 891 C C . ARG A 1 104 ? -2.508 16.719 -6.474 1.00 94.50 104 ARG A C 1
ATOM 893 O O . ARG A 1 104 ? -2.909 16.264 -7.540 1.00 94.50 104 ARG A O 1
ATOM 900 N N . GLU A 1 105 ? -2.371 18.018 -6.226 1.00 93.31 105 GLU A N 1
ATOM 901 C CA . GLU A 1 105 ? -2.643 19.067 -7.210 1.00 93.31 105 GLU A CA 1
ATOM 902 C C . GLU A 1 105 ? -1.674 18.984 -8.400 1.00 93.31 105 GLU A C 1
ATOM 904 O O . GLU A 1 105 ? -2.110 18.869 -9.542 1.00 93.31 105 GLU A O 1
ATOM 909 N N . GLU A 1 106 ? -0.363 18.962 -8.137 1.00 94.50 106 GLU A N 1
ATOM 910 C CA . GLU A 1 106 ? 0.689 18.941 -9.166 1.00 94.50 106 GLU A CA 1
ATOM 911 C C . GLU A 1 106 ? 0.651 17.688 -10.048 1.00 94.50 106 GLU A C 1
ATOM 913 O O . GLU A 1 106 ? 1.072 17.737 -11.202 1.00 94.50 106 GLU A O 1
ATOM 918 N N . ASN A 1 107 ? 0.161 16.570 -9.510 1.00 94.75 107 ASN A N 1
ATOM 919 C CA . ASN A 1 107 ? 0.079 15.294 -10.216 1.00 94.75 107 ASN A CA 1
ATOM 920 C C . ASN A 1 107 ? -1.358 14.945 -10.622 1.00 94.75 107 ASN A C 1
ATOM 922 O O . ASN A 1 107 ? -1.606 13.801 -10.983 1.00 94.75 107 ASN A O 1
ATOM 926 N N . GLU A 1 108 ? -2.317 15.871 -10.533 1.00 95.69 108 GLU A N 1
ATOM 927 C CA . GLU A 1 108 ? -3.725 15.645 -10.902 1.00 95.69 108 GLU A CA 1
ATOM 928 C C . GLU A 1 108 ? -4.305 14.335 -10.325 1.00 95.69 108 GLU A C 1
ATOM 930 O O . GLU A 1 108 ? -4.979 13.567 -11.013 1.00 95.69 108 GLU A O 1
ATOM 935 N N . ILE A 1 109 ? -3.994 14.026 -9.063 1.00 95.12 109 ILE A N 1
ATOM 936 C CA . ILE A 1 109 ? -4.337 12.733 -8.444 1.00 95.12 109 ILE A CA 1
ATOM 937 C C . ILE A 1 109 ? -5.851 12.543 -8.343 1.00 95.12 109 ILE A C 1
ATOM 939 O O . ILE A 1 109 ? -6.347 11.433 -8.502 1.00 95.12 109 ILE A O 1
ATOM 943 N N . ASP A 1 110 ? -6.601 13.627 -8.164 1.00 91.81 110 ASP A N 1
ATOM 944 C CA . ASP A 1 110 ? -8.060 13.574 -8.059 1.00 91.81 110 ASP A CA 1
ATOM 945 C C . ASP A 1 110 ? -8.749 13.111 -9.360 1.00 91.81 110 ASP A C 1
ATOM 947 O O . ASP A 1 110 ? -9.891 12.668 -9.303 1.00 91.81 110 ASP A O 1
ATOM 951 N N . LYS A 1 111 ? -8.062 13.157 -10.514 1.00 91.56 111 LYS A N 1
ATOM 952 C CA . LYS A 1 111 ? -8.561 12.649 -11.810 1.00 91.56 111 LYS A CA 1
ATOM 953 C C . LYS A 1 111 ? -8.051 11.244 -12.151 1.00 91.56 111 LYS A C 1
ATOM 955 O O . LYS A 1 111 ? -8.484 10.648 -13.131 1.00 91.56 111 LYS A O 1
ATOM 960 N N . LEU A 1 112 ? -7.126 10.699 -11.359 1.00 93.00 112 LEU A N 1
ATOM 961 C CA . LEU A 1 112 ? -6.422 9.449 -11.668 1.00 93.00 112 LEU A CA 1
ATOM 962 C C . LEU A 1 112 ? -7.348 8.226 -11.725 1.00 93.00 112 LEU A C 1
ATOM 964 O O . LEU A 1 112 ? -7.081 7.246 -12.426 1.00 93.00 112 LEU A O 1
ATOM 968 N N . LEU A 1 113 ? -8.455 8.262 -10.984 1.00 87.69 113 LEU A N 1
ATOM 969 C CA . LEU A 1 113 ? -9.426 7.172 -10.991 1.00 87.69 113 LEU A CA 1
ATOM 970 C C . LEU A 1 113 ? -10.141 7.027 -12.345 1.00 87.69 113 LEU A C 1
ATOM 972 O O . LEU A 1 113 ? -10.480 5.898 -12.707 1.00 87.69 113 LEU A O 1
ATOM 976 N N . ASP A 1 114 ? -10.245 8.115 -13.113 1.00 88.31 114 ASP A N 1
ATOM 977 C CA . ASP A 1 114 ? -10.875 8.158 -14.438 1.00 88.31 114 ASP A CA 1
ATOM 978 C C . ASP A 1 114 ? -9.910 7.772 -15.576 1.00 88.31 114 ASP A C 1
ATOM 980 O O . ASP A 1 114 ? -10.328 7.566 -16.715 1.00 88.31 114 ASP A O 1
ATOM 984 N N . GLU A 1 115 ? -8.606 7.673 -15.294 1.00 91.00 115 GLU A N 1
ATOM 985 C CA . GLU A 1 115 ? -7.591 7.294 -16.280 1.00 91.00 115 GLU A CA 1
ATOM 986 C C . GLU A 1 115 ? -7.558 5.772 -16.531 1.00 91.00 115 GLU A C 1
ATOM 988 O O . GLU A 1 115 ? -7.612 4.960 -15.599 1.00 91.00 115 GLU A O 1
ATOM 993 N N . GLU A 1 116 ? -7.381 5.380 -17.799 1.00 87.88 116 GLU A N 1
ATOM 994 C CA . GLU A 1 116 ? -7.281 3.981 -18.232 1.00 87.88 116 GLU A CA 1
ATOM 995 C C . GLU A 1 116 ? -5.830 3.533 -18.493 1.00 87.88 116 GLU A C 1
ATOM 997 O O . GLU A 1 116 ? -5.014 4.258 -19.083 1.00 87.88 116 GLU A O 1
ATOM 100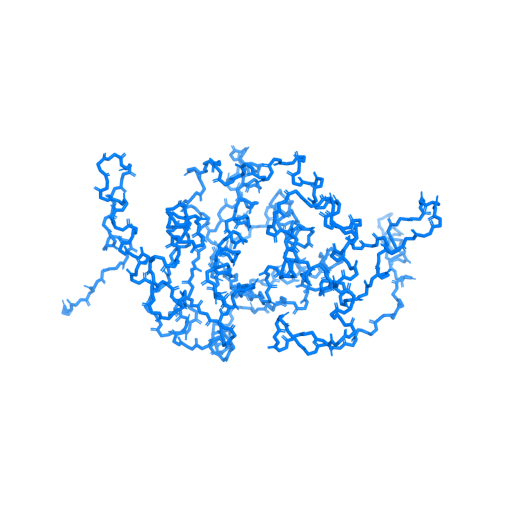2 N N . PHE A 1 117 ? -5.532 2.283 -18.117 1.00 90.56 117 PHE A N 1
ATOM 1003 C CA . PHE A 1 117 ? -4.217 1.644 -18.266 1.00 90.56 117 PHE A CA 1
ATOM 1004 C C . PHE A 1 117 ? -4.339 0.219 -18.836 1.00 90.56 117 PHE A C 1
ATOM 1006 O O . PHE A 1 117 ? -3.904 -0.751 -18.207 1.00 90.56 117 PHE A O 1
ATOM 1013 N N . PRO A 1 118 ? -4.926 0.058 -20.039 1.00 88.06 118 PRO A N 1
ATOM 1014 C CA . PRO A 1 118 ? -5.189 -1.257 -20.626 1.00 88.06 118 PRO A CA 1
ATOM 1015 C C . PRO A 1 118 ? -3.923 -2.099 -20.831 1.00 88.06 118 PRO A C 1
ATOM 1017 O O . PRO A 1 118 ? -4.002 -3.324 -20.888 1.00 88.06 118 PRO A O 1
ATOM 1020 N N . GLU A 1 119 ? -2.756 -1.464 -20.946 1.00 88.44 119 GLU A N 1
ATOM 1021 C CA . GLU A 1 119 ? -1.467 -2.142 -21.062 1.00 88.44 119 GLU A CA 1
ATOM 1022 C C . GLU A 1 119 ? -0.933 -2.731 -19.745 1.00 88.44 119 GLU A C 1
ATOM 1024 O O . GLU A 1 119 ? -0.009 -3.535 -19.789 1.00 88.44 119 GLU A O 1
ATOM 1029 N N . PHE A 1 120 ? -1.489 -2.356 -18.588 1.00 90.00 120 PHE A N 1
ATOM 1030 C CA . PHE A 1 120 ? -1.005 -2.787 -17.268 1.00 90.00 120 PHE A CA 1
ATOM 1031 C C . PHE A 1 120 ? -2.039 -3.551 -16.447 1.00 90.00 120 PHE A C 1
ATOM 1033 O O . PHE A 1 120 ? -1.664 -4.370 -15.607 1.00 90.00 120 PHE A O 1
ATOM 1040 N N . ASP A 1 121 ? -3.321 -3.324 -16.719 1.00 81.44 121 ASP A N 1
ATOM 1041 C CA . ASP A 1 121 ? -4.452 -3.885 -15.978 1.00 81.44 121 ASP A CA 1
ATOM 1042 C C . ASP A 1 121 ? -4.447 -5.413 -15.845 1.00 81.44 121 ASP A C 1
ATOM 1044 O O . ASP A 1 121 ? -5.018 -5.933 -14.895 1.00 81.44 121 ASP A O 1
ATOM 1048 N N . GLN A 1 122 ? -3.813 -6.121 -16.785 1.00 80.12 122 GLN A N 1
ATOM 1049 C CA . GLN A 1 122 ? -3.711 -7.587 -16.795 1.00 80.12 122 GLN A CA 1
ATOM 1050 C C . GLN A 1 122 ? -2.296 -8.106 -16.492 1.00 80.12 122 GLN A C 1
ATOM 1052 O O . GLN A 1 122 ? -2.082 -9.319 -16.472 1.00 80.12 122 GLN A O 1
ATOM 1057 N N . GLU A 1 123 ? -1.314 -7.212 -16.337 1.00 85.12 123 GLU A N 1
ATOM 1058 C CA . GLU A 1 123 ? 0.095 -7.578 -16.128 1.00 85.12 123 GLU A CA 1
ATOM 1059 C C . GLU A 1 123 ? 0.532 -7.421 -14.665 1.00 85.12 123 GLU A C 1
ATOM 1061 O O . GLU A 1 123 ? 1.374 -8.179 -14.183 1.00 85.12 123 GLU A O 1
ATOM 1066 N N . TYR A 1 124 ? -0.041 -6.455 -13.945 1.00 87.69 124 TYR A N 1
ATOM 1067 C CA . TYR A 1 124 ? 0.379 -6.078 -12.593 1.00 87.69 124 TYR A CA 1
ATOM 1068 C C . TYR A 1 124 ? -0.717 -6.395 -11.573 1.00 87.69 124 TYR A C 1
ATOM 1070 O O . TYR A 1 124 ? -1.254 -5.516 -10.896 1.00 87.69 124 TYR A O 1
ATOM 1078 N N . ASN A 1 125 ? -1.071 -7.676 -11.502 1.00 83.81 125 ASN A N 1
ATOM 1079 C CA . ASN A 1 125 ? -2.224 -8.134 -10.733 1.00 83.81 125 ASN A CA 1
ATOM 1080 C C . ASN A 1 125 ? -1.963 -8.062 -9.224 1.00 83.81 125 ASN A C 1
ATOM 1082 O O . ASN A 1 125 ? -0.862 -8.344 -8.746 1.00 83.81 125 ASN A O 1
ATOM 1086 N N . VAL A 1 126 ? -3.019 -7.745 -8.482 1.00 87.50 126 VAL A N 1
ATOM 1087 C CA . VAL A 1 126 ? -3.115 -7.808 -7.019 1.00 87.50 126 VAL A CA 1
ATOM 1088 C C . VAL A 1 126 ? -4.313 -8.696 -6.704 1.00 87.50 126 VAL A C 1
ATOM 1090 O O . VAL A 1 126 ? -5.280 -8.674 -7.460 1.00 87.50 126 VAL A O 1
ATOM 1093 N N . TYR A 1 127 ? -4.287 -9.471 -5.625 1.00 85.25 127 TYR A N 1
ATOM 1094 C CA . TYR A 1 127 ? -5.389 -10.361 -5.254 1.00 85.25 127 TYR A CA 1
ATOM 1095 C C . TYR A 1 127 ? -5.830 -10.115 -3.816 1.00 85.25 127 TYR A C 1
ATOM 1097 O O . TYR A 1 127 ? -5.008 -9.877 -2.941 1.00 85.25 127 TYR A O 1
ATOM 1105 N N . LEU A 1 128 ? -7.130 -10.189 -3.558 1.00 85.81 128 LEU A N 1
ATOM 1106 C CA . LEU A 1 128 ? -7.709 -10.243 -2.226 1.00 85.81 128 LEU A CA 1
ATOM 1107 C C . LEU A 1 128 ? -7.737 -11.700 -1.753 1.00 85.81 128 LEU A C 1
ATOM 1109 O O . LEU A 1 128 ? -8.499 -12.525 -2.266 1.00 85.81 128 LEU A O 1
ATOM 1113 N N . GLU A 1 129 ? -6.919 -11.998 -0.749 1.00 87.12 129 GLU A N 1
ATOM 1114 C CA . GLU A 1 129 ? -6.868 -13.312 -0.109 1.00 87.12 129 GLU A CA 1
ATOM 1115 C C . GLU A 1 129 ? -8.050 -13.507 0.834 1.00 87.12 129 GLU A C 1
ATOM 1117 O O . GLU A 1 129 ? -8.766 -14.493 0.716 1.00 87.12 129 GLU A O 1
ATOM 1122 N N . GLY A 1 130 ? -8.294 -12.560 1.735 1.00 86.31 130 GLY A N 1
ATOM 1123 C CA . GLY A 1 130 ? -9.265 -12.649 2.827 1.00 86.31 130 GLY A CA 1
ATOM 1124 C C . GLY A 1 130 ? -9.071 -11.467 3.766 1.00 86.31 130 GLY A C 1
ATOM 1125 O O . GLY A 1 130 ? -8.698 -10.388 3.301 1.00 86.31 130 GLY A O 1
ATOM 1126 N N . CYS A 1 131 ? -9.270 -11.658 5.068 1.00 87.62 131 CYS A N 1
ATOM 1127 C CA . CYS A 1 131 ? -8.875 -10.663 6.063 1.00 87.62 131 CYS A CA 1
ATOM 1128 C C . CYS A 1 131 ? -8.099 -11.256 7.222 1.00 87.62 131 CYS A C 1
ATOM 1130 O O . CYS A 1 131 ? -8.177 -12.444 7.500 1.00 87.62 131 CYS A O 1
ATOM 1132 N N . ASP A 1 132 ? -7.360 -10.393 7.904 1.00 88.31 132 ASP A N 1
ATOM 1133 C CA . ASP A 1 132 ? -6.700 -10.747 9.149 1.00 88.31 132 ASP A CA 1
ATOM 1134 C C . ASP A 1 132 ? -7.686 -10.727 10.342 1.00 88.31 132 ASP A C 1
ATOM 1136 O O . ASP A 1 132 ? -8.842 -10.311 10.189 1.00 88.31 132 ASP A O 1
ATOM 1140 N N . PRO A 1 133 ? -7.260 -11.142 11.551 1.00 87.12 133 PRO A N 1
ATOM 1141 C CA . PRO A 1 133 ? -8.128 -11.202 12.731 1.00 87.12 133 PRO A CA 1
ATOM 1142 C C . PRO A 1 133 ? -8.745 -9.864 13.170 1.00 87.12 133 PRO A C 1
ATOM 1144 O O . PRO A 1 133 ? -9.667 -9.861 13.984 1.00 87.12 133 PRO A O 1
ATOM 1147 N N . LEU A 1 134 ? -8.253 -8.728 12.659 1.00 84.50 134 LEU A N 1
ATOM 1148 C CA . LEU A 1 134 ? -8.810 -7.392 12.897 1.00 84.50 134 LEU A CA 1
ATOM 1149 C C . LEU A 1 134 ? -9.674 -6.907 11.719 1.00 84.50 134 LEU A C 1
ATOM 1151 O O . LEU A 1 134 ? -9.942 -5.712 11.605 1.00 84.50 134 LEU A O 1
ATOM 1155 N N . ASN A 1 135 ? -10.126 -7.826 10.857 1.00 81.25 135 ASN A N 1
ATOM 1156 C CA . ASN A 1 135 ? -10.932 -7.572 9.660 1.00 81.25 135 ASN A CA 1
ATOM 1157 C C . ASN A 1 135 ? -10.253 -6.665 8.621 1.00 81.25 135 ASN A C 1
ATOM 1159 O O . ASN A 1 135 ? -10.928 -6.059 7.786 1.00 81.25 135 ASN A O 1
ATOM 1163 N N . ARG A 1 136 ? -8.919 -6.567 8.630 1.00 86.50 136 ARG A N 1
ATOM 1164 C CA . ARG A 1 136 ? -8.194 -5.825 7.593 1.00 86.50 136 ARG A CA 1
ATOM 1165 C C . ARG A 1 136 ? -8.036 -6.703 6.353 1.00 86.50 136 ARG A C 1
ATOM 1167 O O . ARG A 1 136 ? -7.594 -7.842 6.508 1.00 86.50 136 ARG A O 1
ATOM 1174 N N . PRO A 1 137 ? -8.340 -6.212 5.137 1.00 88.31 137 PRO A N 1
ATOM 1175 C CA . PRO A 1 137 ? -8.147 -6.970 3.911 1.00 88.31 137 PRO A CA 1
ATOM 1176 C C . PRO A 1 137 ? -6.687 -7.373 3.752 1.00 88.31 137 PRO A C 1
ATOM 1178 O O . PRO A 1 137 ? -5.774 -6.567 3.945 1.00 88.31 137 PRO A O 1
ATOM 1181 N N . VAL A 1 138 ? -6.491 -8.632 3.382 1.00 91.62 138 VAL A N 1
ATOM 1182 C CA . VAL A 1 138 ? -5.192 -9.212 3.063 1.00 91.62 138 VAL A CA 1
ATOM 1183 C C . VAL A 1 138 ? -5.058 -9.234 1.551 1.00 91.62 138 VAL A C 1
ATOM 1185 O O . VAL A 1 138 ? -5.799 -9.943 0.869 1.00 91.62 138 VAL A O 1
ATOM 1188 N N . LEU A 1 139 ? -4.117 -8.453 1.032 1.00 91.81 139 LEU A N 1
ATOM 1189 C CA . LEU A 1 139 ? -3.809 -8.380 -0.388 1.00 91.81 139 LEU A CA 1
ATOM 1190 C C . LEU A 1 139 ? -2.532 -9.160 -0.683 1.00 91.81 139 LEU A C 1
ATOM 1192 O O . LEU A 1 139 ? -1.524 -8.952 -0.014 1.00 91.81 139 LEU A O 1
ATOM 1196 N N . SER A 1 140 ? -2.537 -10.023 -1.691 1.00 93.81 140 SER A N 1
ATOM 1197 C CA . SER A 1 140 ? -1.330 -10.655 -2.213 1.00 93.81 140 SER A CA 1
ATOM 1198 C C . SER A 1 140 ? -0.915 -10.029 -3.543 1.00 93.81 140 SER A C 1
ATOM 1200 O O . SER A 1 140 ? -1.731 -9.709 -4.408 1.00 93.81 140 SER A O 1
ATOM 1202 N N . VAL A 1 141 ? 0.388 -9.819 -3.690 1.00 94.31 141 VAL A N 1
ATOM 1203 C CA . VAL A 1 141 ? 1.018 -9.201 -4.853 1.00 94.31 141 VAL A CA 1
ATOM 1204 C C . VAL A 1 141 ? 2.107 -10.155 -5.335 1.00 94.31 141 VAL A C 1
ATOM 1206 O O . VAL A 1 141 ? 3.152 -10.241 -4.683 1.00 94.31 141 VAL A O 1
ATOM 1209 N N . PRO A 1 142 ? 1.908 -10.897 -6.439 1.00 93.06 142 PRO A N 1
ATOM 1210 C CA . PRO A 1 142 ? 2.933 -11.761 -7.013 1.00 93.06 142 PRO A CA 1
ATOM 1211 C C . PRO A 1 142 ? 4.000 -10.930 -7.733 1.00 93.06 142 PRO A C 1
ATOM 1213 O O . PRO A 1 142 ? 4.116 -10.927 -8.954 1.00 93.06 142 PRO A O 1
ATOM 1216 N N . LEU A 1 143 ? 4.799 -10.210 -6.950 1.00 92.38 143 LEU A N 1
ATOM 1217 C CA . LEU A 1 143 ? 5.814 -9.277 -7.424 1.00 92.38 143 LEU A CA 1
ATOM 1218 C C . LEU A 1 143 ? 6.829 -9.929 -8.372 1.00 92.38 143 LEU A C 1
ATOM 1220 O O . LEU A 1 143 ? 7.347 -9.257 -9.255 1.00 92.38 143 LEU A O 1
ATOM 1224 N N . GLY A 1 144 ? 7.129 -11.220 -8.201 1.00 91.25 144 GLY A N 1
ATOM 1225 C CA . GLY A 1 144 ? 8.041 -11.929 -9.103 1.00 91.25 144 GLY A CA 1
ATOM 1226 C C . GLY A 1 144 ? 7.479 -12.208 -10.505 1.00 91.25 144 GLY A C 1
ATOM 1227 O O . GLY A 1 144 ? 8.261 -12.537 -11.398 1.00 91.25 144 GLY A O 1
ATOM 1228 N N . ASP A 1 145 ? 6.167 -12.043 -10.707 1.00 90.69 145 ASP A N 1
ATOM 1229 C CA . ASP A 1 145 ? 5.514 -12.148 -12.017 1.00 90.69 145 ASP A CA 1
ATOM 1230 C C . ASP A 1 145 ? 5.508 -10.792 -12.761 1.00 90.69 145 ASP A C 1
ATOM 1232 O O . ASP A 1 145 ? 5.289 -10.741 -13.972 1.00 90.69 145 ASP A O 1
ATOM 1236 N N . TRP A 1 146 ? 5.790 -9.683 -12.063 1.00 91.25 146 TRP A N 1
ATOM 1237 C CA . TRP A 1 146 ? 5.743 -8.328 -12.619 1.00 91.25 146 TRP A CA 1
ATOM 1238 C C . TRP A 1 146 ? 7.005 -7.984 -13.426 1.00 91.25 146 TRP A C 1
ATOM 1240 O O . TRP A 1 146 ? 8.083 -7.730 -12.882 1.00 91.25 146 TRP A O 1
ATOM 1250 N N . ASP A 1 147 ? 6.873 -7.855 -14.748 1.00 91.38 147 ASP A N 1
ATOM 1251 C CA . ASP A 1 147 ? 7.982 -7.475 -15.635 1.00 91.38 147 ASP A CA 1
ATOM 1252 C C . ASP A 1 147 ? 8.145 -5.945 -15.733 1.00 91.38 147 ASP A C 1
ATOM 1254 O O . ASP A 1 147 ? 7.878 -5.304 -16.752 1.00 91.38 147 ASP A O 1
ATOM 1258 N N . ILE A 1 148 ? 8.607 -5.326 -14.643 1.00 90.94 148 ILE A N 1
ATOM 1259 C CA . ILE A 1 148 ? 8.859 -3.872 -14.577 1.00 90.94 148 ILE A CA 1
ATOM 1260 C C . ILE A 1 148 ? 9.909 -3.441 -15.612 1.00 90.94 148 ILE A C 1
ATOM 1262 O O . ILE A 1 148 ? 9.822 -2.362 -16.208 1.00 90.94 148 ILE A O 1
ATOM 1266 N N . ARG A 1 149 ? 10.912 -4.291 -15.866 1.00 92.56 149 ARG A N 1
ATOM 1267 C CA . ARG A 1 149 ? 11.962 -4.003 -16.845 1.00 92.56 149 ARG A CA 1
ATOM 1268 C C . ARG A 1 149 ? 11.391 -3.849 -18.248 1.00 92.56 149 ARG A C 1
ATOM 1270 O O . ARG A 1 149 ? 11.826 -2.939 -18.953 1.00 92.56 149 ARG A O 1
ATOM 1277 N N . ARG A 1 150 ? 10.460 -4.706 -18.667 1.00 93.44 150 ARG A N 1
ATOM 1278 C CA . ARG A 1 150 ? 9.834 -4.615 -19.991 1.00 93.44 150 ARG A CA 1
ATOM 1279 C C . ARG A 1 150 ? 9.146 -3.275 -20.197 1.00 93.44 150 ARG A C 1
ATOM 1281 O O . ARG A 1 150 ? 9.440 -2.621 -21.194 1.00 93.44 150 ARG A O 1
ATOM 1288 N N . ALA A 1 151 ? 8.325 -2.832 -19.246 1.00 92.75 151 ALA A N 1
ATOM 1289 C CA . ALA A 1 151 ? 7.667 -1.528 -19.325 1.00 92.75 151 ALA A CA 1
ATOM 1290 C C . ALA A 1 151 ? 8.686 -0.383 -19.449 1.00 92.75 151 ALA A C 1
ATOM 1292 O O . ALA A 1 151 ? 8.546 0.496 -20.299 1.00 92.75 151 ALA A O 1
ATOM 1293 N N . ILE A 1 152 ? 9.772 -0.425 -18.670 1.00 92.81 152 ILE A N 1
ATOM 1294 C CA . ILE A 1 152 ? 10.844 0.578 -18.750 1.00 92.81 152 ILE A CA 1
ATOM 1295 C C . ILE A 1 152 ? 11.529 0.565 -20.123 1.00 92.81 152 ILE A C 1
ATOM 1297 O O . ILE A 1 152 ? 11.770 1.627 -20.698 1.00 92.81 152 ILE A O 1
ATOM 1301 N N . LEU A 1 153 ? 11.860 -0.613 -20.656 1.00 93.31 153 LEU A N 1
ATOM 1302 C CA . LEU A 1 153 ? 12.509 -0.742 -21.965 1.00 93.31 153 LEU A CA 1
ATOM 1303 C C . LEU A 1 153 ? 11.588 -0.327 -23.118 1.00 93.31 153 LEU A C 1
ATOM 1305 O O . LEU A 1 153 ? 12.077 0.197 -24.114 1.00 93.31 153 LEU A O 1
ATOM 1309 N N . ALA A 1 154 ? 10.277 -0.501 -22.956 1.00 94.62 154 ALA A N 1
ATOM 1310 C CA . ALA A 1 154 ? 9.257 -0.025 -23.884 1.00 94.62 154 ALA A CA 1
ATOM 1311 C C . ALA A 1 154 ? 9.005 1.495 -23.794 1.00 94.62 154 ALA A C 1
ATOM 1313 O O . ALA A 1 154 ? 8.174 2.019 -24.528 1.00 94.62 154 ALA A O 1
ATOM 1314 N N . GLY A 1 155 ? 9.696 2.217 -22.901 1.00 94.75 155 GLY A N 1
ATOM 1315 C CA . GLY A 1 155 ? 9.496 3.656 -22.697 1.00 94.75 155 GLY A CA 1
ATOM 1316 C C . GLY A 1 155 ? 8.261 4.007 -21.860 1.00 94.75 155 GLY A C 1
ATOM 1317 O O . GLY A 1 155 ? 7.910 5.177 -21.750 1.00 94.75 155 GLY A O 1
ATOM 1318 N N . LEU A 1 156 ? 7.628 3.017 -21.228 1.00 95.81 156 LEU A N 1
ATOM 1319 C CA . LEU A 1 156 ? 6.396 3.165 -20.451 1.00 95.81 156 LEU A CA 1
ATOM 1320 C C . LEU A 1 156 ? 6.642 3.353 -18.944 1.00 95.81 156 LEU A C 1
ATOM 1322 O O . LEU A 1 156 ? 5.698 3.328 -18.165 1.00 95.81 156 LEU A O 1
ATOM 1326 N N . GLY A 1 157 ? 7.887 3.568 -18.504 1.00 94.06 157 GLY A N 1
ATOM 1327 C CA . GLY A 1 157 ? 8.235 3.661 -17.076 1.00 94.06 157 GLY A CA 1
ATOM 1328 C C . GLY A 1 157 ? 7.463 4.740 -16.301 1.00 94.06 157 GLY A C 1
ATOM 1329 O O . GLY A 1 157 ? 6.965 4.467 -15.214 1.00 94.06 157 GLY A O 1
ATOM 1330 N N . ASN A 1 158 ? 7.294 5.939 -16.872 1.00 94.56 158 ASN A N 1
ATOM 1331 C CA . ASN A 1 158 ? 6.499 7.006 -16.243 1.00 94.56 158 ASN A CA 1
ATOM 1332 C C . ASN A 1 158 ? 5.009 6.655 -16.190 1.00 94.56 158 ASN A C 1
ATOM 1334 O O . ASN A 1 158 ? 4.338 6.947 -15.204 1.00 94.56 158 ASN A O 1
ATOM 1338 N N . ARG A 1 159 ? 4.506 5.990 -17.234 1.00 95.75 159 ARG A N 1
ATOM 1339 C CA . ARG A 1 159 ? 3.120 5.523 -17.289 1.00 95.75 159 ARG A CA 1
ATOM 1340 C C . ARG A 1 159 ? 2.877 4.432 -16.246 1.00 95.75 159 ARG A C 1
ATOM 1342 O O . ARG A 1 159 ? 1.842 4.446 -15.595 1.00 95.75 159 ARG A O 1
ATOM 1349 N N . LEU A 1 160 ? 3.859 3.558 -16.020 1.00 94.75 160 LEU A N 1
ATOM 1350 C CA . LEU A 1 160 ? 3.814 2.553 -14.960 1.00 94.75 160 LEU A CA 1
ATOM 1351 C C . LEU A 1 160 ? 3.855 3.191 -13.565 1.00 94.75 160 LEU A C 1
ATOM 1353 O O . LEU A 1 160 ? 3.111 2.765 -12.694 1.00 94.75 160 LEU A O 1
ATOM 1357 N N . MET A 1 161 ? 4.664 4.234 -13.345 1.00 94.38 161 MET A N 1
ATOM 1358 C CA . MET A 1 161 ? 4.642 4.989 -12.080 1.00 94.38 161 MET A CA 1
ATOM 1359 C C . MET A 1 161 ? 3.260 5.599 -11.809 1.00 94.38 161 MET A C 1
ATOM 1361 O O . MET A 1 161 ? 2.722 5.419 -10.721 1.00 94.38 161 MET A O 1
ATOM 1365 N N . ARG A 1 162 ? 2.642 6.214 -12.825 1.00 95.56 162 ARG A N 1
ATOM 1366 C CA . ARG A 1 162 ? 1.273 6.743 -12.741 1.00 95.56 162 ARG A CA 1
ATOM 1367 C C . ARG A 1 162 ? 0.240 5.650 -12.444 1.00 95.56 162 ARG A C 1
ATOM 1369 O O . ARG A 1 162 ? -0.665 5.853 -11.641 1.00 95.56 162 ARG A O 1
ATOM 1376 N N . TYR A 1 163 ? 0.400 4.475 -13.047 1.00 93.12 163 TYR A N 1
ATOM 1377 C CA . TYR A 1 163 ? -0.449 3.320 -12.764 1.00 93.12 163 TYR A CA 1
ATOM 1378 C C . TYR A 1 163 ? -0.286 2.797 -11.327 1.00 93.12 163 TYR A C 1
ATOM 1380 O O . TYR A 1 163 ? -1.267 2.420 -10.692 1.00 93.12 163 TYR A O 1
ATOM 1388 N N . MET A 1 164 ? 0.928 2.826 -10.769 1.00 92.00 164 MET A N 1
ATOM 1389 C CA . MET A 1 164 ? 1.147 2.467 -9.363 1.00 92.00 164 MET A CA 1
ATOM 1390 C C . MET A 1 164 ? 0.453 3.445 -8.406 1.00 92.00 164 MET A C 1
ATOM 1392 O O . MET A 1 164 ? -0.137 3.008 -7.419 1.00 92.00 164 MET A O 1
ATOM 1396 N N . ASP A 1 165 ? 0.450 4.746 -8.715 1.00 94.00 165 ASP A N 1
ATOM 1397 C CA . ASP A 1 165 ? -0.347 5.726 -7.963 1.00 94.00 165 ASP A CA 1
ATOM 1398 C C . ASP A 1 165 ? -1.843 5.406 -8.039 1.00 94.00 165 ASP A C 1
ATOM 1400 O O . ASP A 1 165 ? -2.551 5.501 -7.036 1.00 94.00 165 ASP A O 1
ATOM 1404 N N . LYS A 1 166 ? -2.323 4.952 -9.206 1.00 91.19 166 LYS A N 1
ATOM 1405 C CA . LYS A 1 166 ? -3.722 4.548 -9.380 1.00 91.19 166 LYS A CA 1
ATOM 1406 C C . LYS A 1 166 ? -4.075 3.373 -8.473 1.00 91.19 166 LYS A C 1
ATOM 1408 O O . LYS A 1 166 ? -5.112 3.423 -7.823 1.00 91.19 166 LYS A O 1
ATOM 1413 N N . ILE A 1 167 ? -3.200 2.371 -8.349 1.00 87.94 167 ILE A N 1
ATOM 1414 C CA . ILE A 1 167 ? -3.403 1.243 -7.423 1.00 87.94 167 ILE A CA 1
ATOM 1415 C C . ILE A 1 167 ? -3.557 1.735 -5.973 1.00 87.94 167 ILE A C 1
ATOM 1417 O O . ILE A 1 167 ? -4.414 1.230 -5.237 1.00 87.94 167 ILE A O 1
ATOM 1421 N N . TYR A 1 168 ? -2.771 2.729 -5.547 1.00 89.50 168 TYR A N 1
ATOM 1422 C CA . TYR A 1 168 ? -2.922 3.323 -4.216 1.00 89.50 168 TYR A CA 1
ATOM 1423 C C . TYR A 1 168 ? -4.233 4.106 -4.064 1.00 89.50 168 TYR A C 1
ATOM 1425 O O . TYR A 1 168 ? -4.925 3.949 -3.053 1.00 89.50 168 TYR A O 1
ATOM 1433 N N . GLU A 1 169 ? -4.617 4.919 -5.051 1.00 90.25 169 GLU A N 1
ATOM 1434 C CA . GLU A 1 169 ? -5.891 5.647 -5.023 1.00 90.25 169 GLU A CA 1
ATOM 1435 C C . GLU A 1 169 ? -7.096 4.698 -5.026 1.00 90.25 169 GLU A C 1
ATOM 1437 O O . GLU A 1 169 ? -8.000 4.883 -4.211 1.00 90.25 169 GLU A O 1
ATOM 1442 N N . ASP A 1 170 ? -7.094 3.651 -5.854 1.00 84.25 170 ASP A N 1
ATOM 1443 C CA . ASP A 1 170 ? -8.135 2.616 -5.878 1.00 84.25 170 ASP A CA 1
ATOM 1444 C C . ASP A 1 170 ? -8.251 1.951 -4.496 1.00 84.25 170 ASP A C 1
ATOM 1446 O O . ASP A 1 170 ? -9.336 1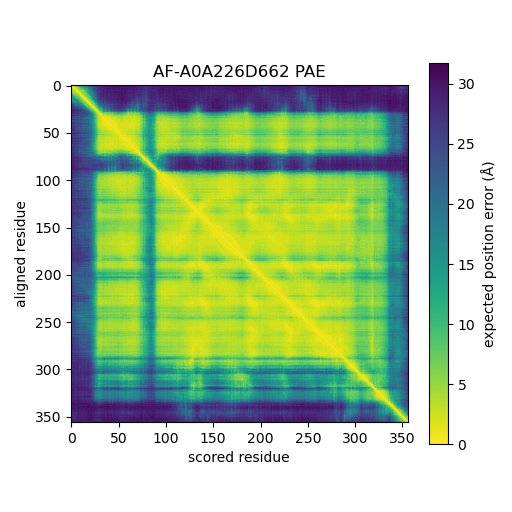.877 -3.913 1.00 84.25 170 ASP A O 1
ATOM 1450 N N . SER A 1 171 ? -7.116 1.545 -3.915 1.00 83.81 171 SER A N 1
ATOM 1451 C CA . SER A 1 171 ? -7.063 0.908 -2.592 1.00 83.81 171 SER A CA 1
ATOM 1452 C C . SER A 1 171 ? -7.587 1.824 -1.485 1.00 83.81 171 SER A C 1
ATOM 1454 O O . SER A 1 171 ? -8.361 1.406 -0.623 1.00 83.81 171 SER A O 1
ATOM 1456 N N . THR A 1 172 ? -7.193 3.099 -1.490 1.00 86.31 172 THR A N 1
ATOM 1457 C CA . THR A 1 172 ? -7.641 4.053 -0.467 1.00 86.31 172 THR A CA 1
ATOM 1458 C C . THR A 1 172 ? -9.111 4.419 -0.640 1.00 86.31 172 THR A C 1
ATOM 1460 O O . THR A 1 172 ? -9.815 4.562 0.358 1.00 86.31 172 THR A O 1
ATOM 1463 N N . THR A 1 173 ? -9.597 4.528 -1.878 1.00 84.81 173 THR A N 1
ATOM 1464 C CA . THR A 1 173 ? -11.013 4.762 -2.193 1.00 84.81 173 THR A CA 1
ATOM 1465 C C . THR A 1 173 ? -11.867 3.611 -1.699 1.00 84.81 173 THR A C 1
ATOM 1467 O O . THR A 1 173 ? -12.847 3.842 -0.993 1.00 84.81 173 THR A O 1
ATOM 1470 N N . PHE A 1 174 ? -11.440 2.378 -1.968 1.00 79.25 174 PHE A N 1
ATOM 1471 C CA . PHE A 1 174 ? -12.104 1.182 -1.476 1.00 79.25 174 PHE A CA 1
ATOM 1472 C C . PHE A 1 174 ? -12.272 1.205 0.051 1.00 79.25 174 PHE A C 1
ATOM 1474 O O . PHE A 1 174 ? -13.384 1.065 0.558 1.00 79.25 174 PHE A O 1
ATOM 1481 N N . LEU A 1 175 ? -11.188 1.468 0.791 1.00 81.19 175 LEU A N 1
ATOM 1482 C CA . LEU A 1 175 ? -11.228 1.553 2.255 1.00 81.19 175 LEU A CA 1
ATOM 1483 C C . LEU A 1 175 ? -12.136 2.692 2.749 1.00 81.19 175 LEU A C 1
ATOM 1485 O O . LEU A 1 175 ? -12.893 2.511 3.702 1.00 81.19 175 LEU A O 1
ATOM 1489 N N . ARG A 1 176 ? -12.099 3.865 2.100 1.00 84.31 176 ARG A N 1
ATOM 1490 C CA . ARG A 1 176 ? -12.968 5.007 2.444 1.00 84.31 176 ARG A CA 1
ATOM 1491 C C . ARG A 1 176 ? -14.448 4.690 2.237 1.00 84.31 176 ARG A C 1
ATOM 1493 O O . ARG A 1 176 ? -15.272 5.056 3.082 1.00 84.31 176 ARG A O 1
ATOM 1500 N N . ASN A 1 177 ? -14.774 4.027 1.134 1.00 79.50 177 ASN A N 1
ATOM 1501 C CA . ASN A 1 177 ? -16.139 3.653 0.787 1.00 79.50 177 ASN A CA 1
ATOM 1502 C C . ASN A 1 177 ? -16.653 2.571 1.741 1.00 79.50 177 ASN A C 1
ATOM 1504 O O . ASN A 1 177 ? -17.727 2.738 2.318 1.00 79.50 177 ASN A O 1
ATOM 1508 N N . ALA A 1 178 ? -15.846 1.539 2.012 1.00 76.81 178 ALA A N 1
ATOM 1509 C CA . ALA A 1 178 ? -16.154 0.512 3.005 1.00 76.81 178 ALA A CA 1
ATOM 1510 C C . ALA A 1 178 ? -16.412 1.121 4.394 1.00 76.81 178 ALA A C 1
ATOM 1512 O O . ALA A 1 178 ? -17.413 0.805 5.039 1.00 76.81 178 ALA A O 1
ATOM 1513 N N . ASN A 1 179 ? -15.565 2.059 4.828 1.00 79.81 179 ASN A N 1
ATOM 1514 C CA . ASN A 1 179 ? -15.753 2.744 6.102 1.00 79.81 179 ASN A CA 1
ATOM 1515 C C . ASN A 1 179 ? -17.017 3.605 6.147 1.00 79.81 179 ASN A C 1
ATOM 1517 O O . ASN A 1 179 ? -17.754 3.575 7.130 1.00 79.81 179 ASN A O 1
ATOM 1521 N N . SER A 1 180 ? -17.305 4.336 5.072 1.00 80.12 180 SER A N 1
ATOM 1522 C CA . SER A 1 180 ? -18.522 5.147 4.980 1.00 80.12 180 SER A CA 1
ATOM 1523 C C . SER A 1 180 ? -19.793 4.288 4.933 1.00 80.12 180 SER A C 1
ATOM 1525 O O . SER A 1 180 ? -20.843 4.742 5.376 1.00 80.12 180 SER A O 1
ATOM 1527 N N . ALA A 1 181 ? -19.690 3.040 4.470 1.00 74.62 181 ALA A N 1
ATOM 1528 C CA . ALA A 1 181 ? -20.761 2.049 4.522 1.00 74.62 181 ALA A CA 1
ATOM 1529 C C . ALA A 1 181 ? -20.928 1.385 5.908 1.00 74.62 181 ALA A C 1
ATOM 1531 O O . ALA A 1 181 ? -21.831 0.571 6.080 1.00 74.62 181 ALA A O 1
ATOM 1532 N N . GLY A 1 182 ? -20.105 1.744 6.902 1.00 74.88 182 GLY A N 1
ATOM 1533 C CA . GLY A 1 182 ? -20.192 1.240 8.277 1.00 74.88 182 GLY A CA 1
ATOM 1534 C C . GLY A 1 182 ? -19.240 0.086 8.600 1.00 74.88 182 GLY A C 1
ATOM 1535 O O . GLY A 1 182 ? -19.312 -0.464 9.695 1.00 74.88 182 GLY A O 1
ATOM 1536 N N . MET A 1 183 ? -18.336 -0.282 7.687 1.00 77.31 183 MET A N 1
ATOM 1537 C CA . MET A 1 183 ? -17.325 -1.309 7.953 1.00 77.31 183 MET A CA 1
ATOM 1538 C C . MET A 1 183 ? -16.133 -0.708 8.717 1.00 77.31 183 MET A C 1
ATOM 1540 O O . MET A 1 183 ? -15.615 0.355 8.373 1.00 77.31 183 MET A O 1
ATOM 1544 N N . GLU A 1 184 ? -15.615 -1.404 9.724 1.00 76.75 184 GLU A N 1
ATOM 1545 C CA . GLU A 1 184 ? -14.448 -0.948 10.503 1.00 76.75 184 GLU A CA 1
ATOM 1546 C C . GLU A 1 184 ? -13.106 -1.251 9.800 1.00 76.75 184 GLU A C 1
ATOM 1548 O O . GLU A 1 184 ? -12.134 -1.665 10.425 1.00 76.75 184 GLU A O 1
ATOM 1553 N N . ILE A 1 185 ? -13.038 -1.047 8.480 1.00 77.69 185 ILE A N 1
ATOM 1554 C CA . ILE A 1 185 ? -11.877 -1.390 7.651 1.00 77.69 185 ILE A CA 1
ATOM 1555 C C . ILE A 1 185 ? -11.118 -0.123 7.256 1.00 77.69 185 ILE A C 1
ATOM 1557 O O . ILE A 1 185 ? -11.648 0.757 6.582 1.00 77.69 185 ILE A O 1
ATOM 1561 N N . VAL A 1 186 ? -9.855 -0.027 7.675 1.00 79.25 186 VAL A N 1
ATOM 1562 C CA . VAL A 1 186 ? -9.056 1.209 7.544 1.00 79.25 186 VAL A CA 1
ATOM 1563 C C . VAL A 1 186 ? -7.642 0.990 7.034 1.00 79.25 186 VAL A C 1
ATOM 1565 O O . VAL A 1 186 ? -7.039 1.917 6.497 1.00 79.25 186 VAL A O 1
ATOM 1568 N N . GLN A 1 187 ? -7.119 -0.214 7.182 1.00 89.44 187 GLN A N 1
ATOM 1569 C CA . GLN A 1 187 ? -5.766 -0.594 6.806 1.00 89.44 187 GLN A CA 1
ATOM 1570 C C . GLN A 1 187 ? -5.817 -1.925 6.071 1.00 89.44 187 GLN A C 1
ATOM 1572 O O . GLN A 1 187 ? -6.766 -2.684 6.254 1.00 89.44 187 GLN A O 1
ATOM 1577 N N . ALA A 1 188 ? -4.783 -2.213 5.289 1.00 90.25 188 ALA A N 1
ATOM 1578 C CA . ALA A 1 188 ? -4.585 -3.504 4.650 1.00 90.25 188 ALA A CA 1
ATOM 1579 C C . ALA A 1 188 ? -3.341 -4.213 5.201 1.00 90.25 188 ALA A C 1
ATOM 1581 O O . ALA A 1 188 ? -2.381 -3.580 5.651 1.00 90.25 188 ALA A O 1
ATOM 1582 N N . THR A 1 189 ? -3.354 -5.535 5.112 1.00 94.19 189 THR A N 1
ATOM 1583 C CA . THR A 1 189 ? -2.167 -6.382 5.230 1.00 94.19 189 THR A CA 1
ATOM 1584 C C . THR A 1 189 ? -1.740 -6.783 3.821 1.00 94.19 189 THR A C 1
ATOM 1586 O O . THR A 1 189 ? -2.584 -7.188 3.028 1.00 94.19 189 THR A O 1
ATOM 1589 N N . ILE A 1 190 ? -0.455 -6.678 3.481 1.00 95.62 190 ILE A N 1
ATOM 1590 C CA . ILE A 1 190 ? 0.048 -7.013 2.141 1.00 95.62 190 ILE A CA 1
ATOM 1591 C C . ILE A 1 190 ? 1.038 -8.177 2.204 1.00 95.62 190 ILE A C 1
ATOM 1593 O O . ILE A 1 190 ? 1.949 -8.185 3.026 1.00 95.62 190 ILE A O 1
ATOM 1597 N N . ILE A 1 191 ? 0.887 -9.144 1.304 1.00 97.81 191 ILE A N 1
ATOM 1598 C CA . ILE A 1 191 ? 1.827 -10.236 1.053 1.00 97.81 191 ILE A CA 1
ATOM 1599 C C . ILE A 1 191 ? 2.493 -9.983 -0.303 1.00 97.81 191 ILE A C 1
ATOM 1601 O O . ILE A 1 191 ? 1.876 -10.138 -1.351 1.00 97.81 191 ILE A O 1
ATOM 1605 N N . MET A 1 192 ? 3.765 -9.607 -0.288 1.00 97.06 192 MET A N 1
ATOM 1606 C CA . MET A 1 192 ? 4.603 -9.407 -1.467 1.00 97.06 192 MET A CA 1
ATOM 1607 C C . MET A 1 192 ? 5.315 -10.724 -1.799 1.00 97.06 192 MET A C 1
ATOM 1609 O O . MET A 1 192 ? 6.295 -11.104 -1.155 1.00 97.06 192 MET A O 1
ATOM 1613 N N . ASP A 1 193 ? 4.818 -11.454 -2.792 1.00 97.12 193 ASP A N 1
ATOM 1614 C CA . ASP A 1 193 ? 5.359 -12.751 -3.192 1.00 97.12 193 ASP A CA 1
ATOM 1615 C C . ASP A 1 193 ? 6.420 -12.606 -4.284 1.00 97.12 193 ASP A C 1
ATOM 1617 O O . ASP A 1 193 ? 6.137 -12.280 -5.435 1.00 97.12 193 ASP A O 1
ATOM 1621 N N . MET A 1 194 ? 7.669 -12.881 -3.916 1.00 96.12 194 MET A N 1
ATOM 1622 C CA . MET A 1 194 ? 8.815 -12.819 -4.821 1.00 96.12 194 MET A CA 1
ATOM 1623 C C . MET A 1 194 ? 9.116 -14.165 -5.495 1.00 96.12 194 MET A C 1
ATOM 1625 O O . MET A 1 194 ? 10.201 -14.354 -6.057 1.00 96.12 194 MET A O 1
ATOM 1629 N N . SER A 1 195 ? 8.183 -15.123 -5.463 1.00 94.31 195 SER A N 1
ATOM 1630 C CA . SER A 1 195 ? 8.274 -16.323 -6.297 1.00 94.31 195 SER A CA 1
ATOM 1631 C C . SER A 1 195 ? 8.400 -15.922 -7.765 1.00 94.31 195 SER A C 1
ATOM 1633 O O . SER A 1 195 ? 7.659 -15.059 -8.214 1.00 94.31 195 SER A O 1
ATOM 1635 N N . GLY A 1 196 ? 9.318 -16.532 -8.515 1.00 90.88 196 GLY A N 1
ATOM 1636 C CA . GLY A 1 196 ? 9.563 -16.144 -9.912 1.00 90.88 196 GLY A CA 1
ATOM 1637 C C . GLY A 1 196 ? 10.547 -14.982 -10.079 1.00 90.88 196 GLY A C 1
ATOM 1638 O O . GLY A 1 196 ? 10.958 -14.692 -11.202 1.00 90.88 196 GLY A O 1
ATOM 1639 N N . PHE A 1 197 ? 11.027 -14.380 -8.981 1.00 92.81 197 PHE A N 1
ATOM 1640 C CA . PHE A 1 197 ? 12.036 -13.331 -9.056 1.00 92.81 197 PHE A CA 1
ATOM 1641 C C . PHE A 1 197 ? 13.257 -13.763 -9.872 1.00 92.81 197 PHE A C 1
ATOM 1643 O O . PHE A 1 197 ? 13.946 -14.744 -9.574 1.00 92.81 197 PHE A O 1
ATOM 1650 N N . HIS A 1 198 ? 13.575 -12.928 -10.851 1.00 88.94 198 HIS A N 1
ATOM 1651 C CA . HIS A 1 198 ? 14.716 -13.077 -11.735 1.00 88.94 198 HIS A CA 1
ATOM 1652 C C . HIS A 1 198 ? 15.572 -11.809 -11.719 1.00 88.94 198 HIS A C 1
ATOM 1654 O O . HIS A 1 198 ? 15.069 -10.725 -12.020 1.00 88.94 198 HIS A O 1
ATOM 1660 N N . ALA A 1 199 ? 16.866 -11.937 -11.409 1.00 85.44 199 ALA A N 1
ATOM 1661 C CA . ALA A 1 199 ? 17.760 -10.793 -11.206 1.00 85.44 199 ALA A CA 1
ATOM 1662 C C . ALA A 1 199 ? 17.795 -9.841 -12.417 1.00 85.44 199 ALA A C 1
ATOM 1664 O O . ALA A 1 199 ? 17.644 -8.636 -12.265 1.00 85.44 199 ALA A O 1
ATOM 1665 N N . ILE A 1 200 ? 17.889 -10.353 -13.649 1.00 83.25 200 ILE A N 1
ATOM 1666 C CA . ILE A 1 200 ? 17.959 -9.485 -14.843 1.00 83.25 200 ILE A CA 1
ATOM 1667 C C . ILE A 1 200 ? 16.694 -8.627 -14.997 1.00 83.25 200 ILE A C 1
ATOM 1669 O O . ILE A 1 200 ? 16.782 -7.455 -15.382 1.00 83.25 200 ILE A O 1
ATOM 1673 N N . THR A 1 201 ? 15.539 -9.217 -14.693 1.00 83.88 201 THR A N 1
ATOM 1674 C CA . THR A 1 201 ? 14.218 -8.598 -14.840 1.00 83.88 201 THR A CA 1
ATOM 1675 C C . THR A 1 201 ? 13.939 -7.626 -13.699 1.00 83.88 201 THR A C 1
ATOM 1677 O O . THR A 1 201 ? 13.466 -6.522 -13.933 1.00 83.88 201 THR A O 1
ATOM 1680 N N . HIS A 1 202 ? 14.305 -7.990 -12.471 1.00 87.44 202 HIS A N 1
ATOM 1681 C CA . HIS A 1 202 ? 13.860 -7.275 -11.279 1.00 87.44 202 HIS A CA 1
ATOM 1682 C C . HIS A 1 202 ? 14.932 -6.383 -10.649 1.00 87.44 202 HIS A C 1
ATOM 1684 O O . HIS A 1 202 ? 14.573 -5.445 -9.949 1.00 87.44 202 HIS A O 1
ATOM 1690 N N . THR A 1 203 ? 16.227 -6.602 -10.901 1.00 84.31 203 THR A N 1
ATOM 1691 C CA . THR A 1 203 ? 17.325 -5.759 -10.378 1.00 84.31 203 THR A CA 1
ATOM 1692 C C . THR A 1 203 ? 17.962 -4.903 -11.467 1.00 84.31 203 THR A C 1
ATOM 1694 O O . THR A 1 203 ? 19.167 -4.648 -11.451 1.00 84.31 203 THR A O 1
ATOM 1697 N N . CYS A 1 204 ? 17.178 -4.465 -12.456 1.00 85.56 204 CYS A N 1
ATOM 1698 C CA . CYS A 1 204 ? 17.693 -3.540 -13.454 1.00 85.56 204 CYS A CA 1
ATOM 1699 C C . CYS A 1 204 ? 17.957 -2.160 -12.808 1.00 85.56 204 CYS A C 1
ATOM 1701 O O . CYS A 1 204 ? 17.123 -1.693 -12.034 1.00 85.56 204 CYS A O 1
ATOM 1703 N N . PRO A 1 205 ? 19.062 -1.454 -13.117 1.00 84.75 205 PRO A N 1
ATOM 1704 C CA . PRO A 1 205 ? 19.360 -0.171 -12.468 1.00 84.75 205 PRO A CA 1
ATOM 1705 C C . PRO A 1 205 ? 18.262 0.890 -12.628 1.00 84.75 205 PRO A C 1
ATOM 1707 O O . PRO A 1 205 ? 18.017 1.671 -11.717 1.00 84.75 205 PRO A O 1
ATOM 1710 N N . ARG A 1 206 ? 17.554 0.893 -13.768 1.00 85.12 206 ARG A N 1
ATOM 1711 C CA . ARG A 1 206 ? 16.400 1.782 -13.995 1.00 85.12 206 ARG A CA 1
ATOM 1712 C C . ARG A 1 206 ? 15.151 1.355 -13.211 1.00 85.12 206 ARG A C 1
ATOM 1714 O O . ARG A 1 206 ? 14.333 2.201 -12.886 1.00 85.12 206 ARG A O 1
ATOM 1721 N N . CYS A 1 207 ? 15.029 0.073 -12.867 1.00 87.56 207 CYS A N 1
ATOM 1722 C CA . CYS A 1 207 ? 13.932 -0.468 -12.063 1.00 87.56 207 CYS A CA 1
ATOM 1723 C C . CYS A 1 207 ? 14.019 0.036 -10.618 1.00 87.56 207 CYS A C 1
ATOM 1725 O O . CYS A 1 207 ? 12.994 0.295 -9.997 1.00 87.56 207 CYS A O 1
ATOM 1727 N N . LEU A 1 208 ? 15.241 0.243 -10.106 1.00 86.31 208 LEU A N 1
ATOM 1728 C CA . LEU A 1 208 ? 15.470 0.771 -8.761 1.00 86.31 208 LEU A CA 1
ATOM 1729 C C . LEU A 1 208 ? 14.746 2.102 -8.524 1.00 86.31 208 LEU A C 1
ATOM 1731 O O . LEU A 1 208 ? 14.154 2.284 -7.467 1.00 86.31 208 LEU A O 1
ATOM 1735 N N . GLN A 1 209 ? 14.760 3.008 -9.504 1.00 86.75 209 GLN A N 1
ATOM 1736 C CA . GLN A 1 209 ? 14.064 4.292 -9.391 1.00 86.75 209 GLN A CA 1
ATOM 1737 C C . GLN A 1 209 ? 12.559 4.103 -9.191 1.00 86.75 209 GLN A C 1
ATOM 1739 O O . GLN A 1 209 ? 11.973 4.790 -8.363 1.00 86.75 209 GLN A O 1
ATOM 1744 N N . LEU A 1 210 ? 11.956 3.133 -9.883 1.00 90.19 210 LEU A N 1
ATOM 1745 C CA . LEU A 1 210 ? 10.532 2.836 -9.762 1.00 90.19 210 LEU A CA 1
ATOM 1746 C C . LEU A 1 210 ? 10.192 2.221 -8.398 1.00 90.19 210 LEU A C 1
ATOM 1748 O O . LEU A 1 210 ? 9.199 2.611 -7.794 1.00 90.19 210 LEU A O 1
ATOM 1752 N N . TYR A 1 211 ? 11.029 1.328 -7.858 1.00 88.62 211 TYR A N 1
ATOM 1753 C CA . TYR A 1 211 ? 10.814 0.799 -6.503 1.00 88.62 211 TYR A CA 1
ATOM 1754 C C . TYR A 1 211 ? 10.953 1.878 -5.427 1.00 88.62 211 TYR A C 1
ATOM 1756 O O . TYR A 1 211 ? 10.144 1.936 -4.504 1.00 88.62 211 TYR A O 1
ATOM 1764 N N . LEU A 1 212 ? 11.966 2.743 -5.547 1.00 89.06 212 LEU A N 1
ATOM 1765 C CA . LEU A 1 212 ? 12.155 3.860 -4.622 1.00 89.06 212 LEU A CA 1
ATOM 1766 C C . LEU A 1 212 ? 11.007 4.866 -4.723 1.00 89.06 212 LEU A C 1
ATOM 1768 O O . LEU A 1 212 ? 10.573 5.382 -3.699 1.00 89.06 212 LEU A O 1
ATOM 1772 N N . TYR A 1 213 ? 10.485 5.099 -5.927 1.00 90.94 213 TYR A N 1
ATOM 1773 C CA . TYR A 1 213 ? 9.282 5.895 -6.141 1.00 90.94 213 TYR A CA 1
ATOM 1774 C C . TYR A 1 213 ? 8.062 5.259 -5.463 1.00 90.94 213 TYR A C 1
ATOM 1776 O O . TYR A 1 213 ? 7.405 5.907 -4.657 1.00 90.94 213 TYR A O 1
ATOM 1784 N N . PHE A 1 214 ? 7.814 3.967 -5.697 1.00 89.75 214 PHE A N 1
ATOM 1785 C CA . PHE A 1 214 ? 6.686 3.236 -5.117 1.00 89.75 214 PHE A CA 1
ATOM 1786 C C . PHE A 1 214 ? 6.695 3.263 -3.583 1.00 89.75 214 PHE A C 1
ATOM 1788 O O . PHE A 1 214 ? 5.688 3.602 -2.959 1.00 89.75 214 PHE A O 1
ATOM 1795 N N . LEU A 1 215 ? 7.842 2.950 -2.969 1.00 89.44 215 LEU A N 1
ATOM 1796 C CA . LEU A 1 215 ? 8.008 2.995 -1.513 1.00 89.44 215 LEU A CA 1
ATOM 1797 C C . LEU A 1 215 ? 8.014 4.434 -0.981 1.00 89.44 215 LEU A C 1
ATOM 1799 O O . LEU A 1 215 ? 7.546 4.686 0.128 1.00 89.44 215 LEU A O 1
ATOM 1803 N N . GLY A 1 216 ? 8.541 5.389 -1.747 1.00 89.75 216 GLY A N 1
ATOM 1804 C CA . GLY A 1 216 ? 8.529 6.809 -1.406 1.00 89.75 216 GLY A CA 1
ATOM 1805 C C . GLY A 1 216 ? 7.110 7.370 -1.338 1.00 89.75 216 GLY A C 1
ATOM 1806 O O . GLY A 1 216 ? 6.759 8.010 -0.343 1.00 89.75 216 GLY A O 1
ATOM 1807 N N . ASN A 1 217 ? 6.281 7.062 -2.338 1.00 90.31 217 ASN A N 1
ATOM 1808 C CA . ASN A 1 217 ? 4.885 7.492 -2.410 1.00 90.31 217 ASN A CA 1
ATOM 1809 C C . ASN A 1 217 ? 4.044 6.863 -1.302 1.00 90.31 217 ASN A C 1
ATOM 1811 O O . ASN A 1 217 ? 3.313 7.584 -0.625 1.00 90.31 217 ASN A O 1
ATOM 1815 N N . LEU A 1 218 ? 4.212 5.562 -1.030 1.00 89.56 218 LEU A N 1
ATOM 1816 C CA . LEU A 1 218 ? 3.548 4.900 0.099 1.00 89.56 218 LEU A CA 1
ATOM 1817 C C . LEU A 1 218 ? 3.765 5.661 1.413 1.00 89.56 218 LEU A C 1
ATOM 1819 O O . LEU A 1 218 ? 2.822 5.953 2.142 1.00 89.56 218 LEU A O 1
ATOM 1823 N N . GLN A 1 219 ? 5.019 6.009 1.701 1.00 88.06 219 GLN A N 1
ATOM 1824 C CA . GLN A 1 219 ? 5.400 6.660 2.955 1.00 88.06 219 GLN A CA 1
ATOM 1825 C C . GLN A 1 219 ? 4.994 8.141 3.011 1.00 88.06 219 GLN A C 1
ATOM 1827 O O . GLN A 1 219 ? 4.676 8.662 4.083 1.00 88.06 219 GLN A O 1
ATOM 1832 N N . SER A 1 220 ? 5.027 8.836 1.872 1.00 85.56 220 SER A N 1
ATOM 1833 C CA . SER A 1 220 ? 4.850 10.295 1.810 1.00 85.56 220 SER A CA 1
ATOM 1834 C C . SER A 1 220 ? 3.410 10.729 1.560 1.00 85.56 220 SER A C 1
ATOM 1836 O O . SER A 1 220 ? 3.050 11.852 1.914 1.00 85.56 220 SER A O 1
ATOM 1838 N N . HIS A 1 221 ? 2.601 9.874 0.932 1.00 88.31 221 HIS A N 1
ATOM 1839 C CA . HIS A 1 221 ? 1.277 10.247 0.430 1.00 88.31 221 HIS A CA 1
ATOM 1840 C C . HIS A 1 221 ? 0.154 9.318 0.899 1.00 88.31 221 HIS A C 1
ATOM 1842 O O . HIS A 1 221 ? -1.001 9.736 0.913 1.00 88.31 221 HIS A O 1
ATOM 1848 N N . TYR A 1 222 ? 0.482 8.112 1.375 1.00 88.88 222 TYR A N 1
ATOM 1849 C CA . TYR A 1 222 ? -0.497 7.109 1.810 1.00 88.88 222 TYR A CA 1
ATOM 1850 C C . TYR A 1 222 ? -0.268 6.631 3.258 1.00 88.88 222 TYR A C 1
ATOM 1852 O O . TYR A 1 222 ? -0.160 5.424 3.510 1.00 88.88 222 TYR A O 1
ATOM 1860 N N . PRO A 1 223 ? -0.195 7.553 4.243 1.00 84.69 223 PRO A N 1
ATOM 1861 C CA . PRO A 1 223 ? 0.098 7.199 5.626 1.00 84.69 223 PRO A CA 1
ATOM 1862 C C . PRO A 1 223 ? -0.982 6.286 6.208 1.00 84.69 223 PRO A C 1
ATOM 1864 O O . PRO A 1 223 ? -2.186 6.501 6.035 1.00 84.69 223 PRO A O 1
ATOM 1867 N N . GLY A 1 224 ? -0.540 5.253 6.923 1.00 84.50 224 GLY A N 1
ATOM 1868 C CA . GLY A 1 224 ? -1.437 4.287 7.547 1.00 84.50 224 GLY A CA 1
ATOM 1869 C C . GLY A 1 224 ? -2.329 3.537 6.556 1.00 84.50 224 GLY A C 1
ATOM 1870 O O . GLY A 1 224 ? -3.404 3.108 6.951 1.00 84.50 224 GLY A O 1
ATOM 1871 N N . LEU A 1 225 ? -1.949 3.408 5.278 1.00 88.88 225 LEU A N 1
ATOM 1872 C CA . LEU A 1 225 ? -2.646 2.525 4.335 1.00 88.88 225 LEU A CA 1
ATOM 1873 C C . LEU A 1 225 ? -2.384 1.048 4.663 1.00 88.88 225 LEU A C 1
ATOM 1875 O O . LEU A 1 225 ? -3.303 0.231 4.653 1.00 88.88 225 LEU A O 1
ATOM 1879 N N . ILE A 1 226 ? -1.132 0.720 4.980 1.00 91.88 226 ILE A N 1
ATOM 1880 C CA . ILE A 1 226 ? -0.673 -0.643 5.252 1.00 91.88 226 ILE A CA 1
ATOM 1881 C C . ILE A 1 226 ? -0.362 -0.773 6.738 1.00 91.88 226 ILE A C 1
ATOM 1883 O O . ILE A 1 226 ? 0.363 0.052 7.293 1.00 91.88 226 ILE A O 1
ATOM 1887 N N . GLU A 1 227 ? -0.899 -1.814 7.369 1.00 91.62 227 GLU A N 1
ATOM 1888 C CA . GLU A 1 227 ? -0.499 -2.196 8.721 1.00 91.62 227 GLU A CA 1
ATOM 1889 C C . GLU A 1 227 ? 0.695 -3.148 8.708 1.00 91.62 227 GLU A C 1
ATOM 1891 O O . GLU A 1 227 ? 1.640 -2.948 9.460 1.00 91.62 227 GLU A O 1
ATOM 1896 N N . LYS A 1 228 ? 0.626 -4.223 7.918 1.00 94.38 228 LYS A N 1
ATOM 1897 C CA . LYS A 1 228 ? 1.667 -5.253 7.858 1.00 94.38 228 LYS A CA 1
ATOM 1898 C C . LYS A 1 228 ? 2.007 -5.559 6.414 1.00 94.38 228 LYS A C 1
ATOM 1900 O O . LYS A 1 228 ? 1.120 -5.639 5.568 1.00 94.38 228 LYS A O 1
ATOM 1905 N N . MET A 1 229 ? 3.288 -5.755 6.142 1.00 96.19 229 MET A N 1
ATOM 1906 C CA . MET A 1 229 ? 3.813 -6.122 4.837 1.00 96.19 229 MET A CA 1
ATOM 1907 C C . MET A 1 229 ? 4.736 -7.330 4.989 1.00 96.19 229 MET A C 1
ATOM 1909 O O . MET A 1 229 ? 5.783 -7.240 5.625 1.00 96.19 229 MET A O 1
ATOM 1913 N N . TYR A 1 230 ? 4.371 -8.460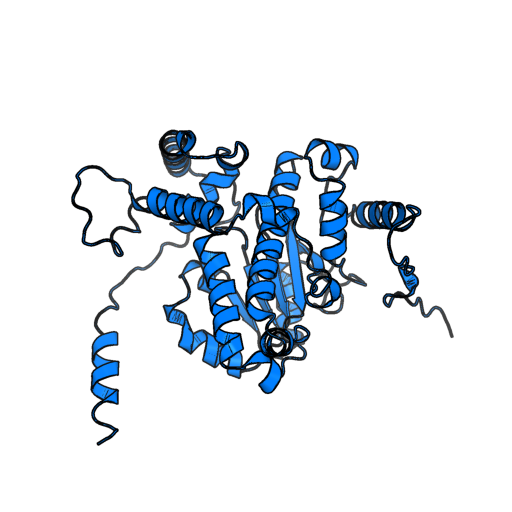 4.393 1.00 97.94 230 TYR A N 1
ATOM 1914 C CA . TYR A 1 230 ? 5.190 -9.668 4.390 1.00 97.94 230 TYR A CA 1
ATOM 1915 C C . TYR A 1 230 ? 5.810 -9.877 3.019 1.00 97.94 230 TYR A C 1
ATOM 1917 O O . TYR A 1 230 ? 5.087 -10.086 2.052 1.00 97.94 230 TYR A O 1
ATOM 1925 N N . PHE A 1 231 ? 7.134 -9.901 2.927 1.00 97.75 231 PHE A N 1
ATOM 1926 C CA . PHE A 1 231 ? 7.803 -10.431 1.742 1.00 97.75 231 PHE A CA 1
ATOM 1927 C C . PHE A 1 231 ? 8.010 -11.932 1.911 1.00 97.75 231 PHE A C 1
ATOM 1929 O O . PHE A 1 231 ? 8.599 -12.370 2.900 1.00 97.75 231 PHE A O 1
ATOM 1936 N N . VAL A 1 232 ? 7.539 -12.727 0.953 1.00 98.19 232 VAL A N 1
ATOM 1937 C CA . VAL A 1 232 ? 7.716 -14.185 0.936 1.00 98.19 232 VAL A CA 1
ATOM 1938 C C . VAL A 1 232 ? 8.476 -14.619 -0.304 1.00 98.19 232 VAL A C 1
ATOM 1940 O O . VAL A 1 232 ? 8.525 -13.910 -1.309 1.00 98.19 232 VAL A O 1
ATOM 1943 N N . ASN A 1 233 ? 9.094 -15.800 -0.232 1.00 97.25 233 ASN A N 1
ATOM 1944 C CA . ASN A 1 233 ? 9.969 -16.311 -1.289 1.00 97.25 233 ASN A CA 1
ATOM 1945 C C . ASN A 1 233 ? 11.122 -15.352 -1.633 1.00 97.25 233 ASN A C 1
ATOM 1947 O O . ASN A 1 233 ? 11.654 -15.376 -2.746 1.00 97.25 233 ASN A O 1
ATOM 1951 N N . THR A 1 234 ? 11.538 -14.534 -0.665 1.00 96.56 234 THR A N 1
ATOM 1952 C CA . THR A 1 234 ? 12.488 -13.447 -0.880 1.00 96.56 234 THR A CA 1
ATOM 1953 C C . THR A 1 234 ? 13.881 -14.001 -1.194 1.00 96.56 234 THR A C 1
ATOM 1955 O O . THR A 1 234 ? 14.435 -14.779 -0.411 1.00 96.56 234 THR A O 1
ATOM 1958 N N . PRO A 1 235 ? 14.483 -13.639 -2.338 1.00 94.50 235 PRO A N 1
ATOM 1959 C CA . PRO A 1 235 ? 15.878 -13.952 -2.640 1.00 94.50 235 PRO A CA 1
ATOM 1960 C C . PRO A 1 235 ? 16.851 -13.179 -1.740 1.00 94.50 235 PRO A C 1
ATOM 1962 O O . PRO A 1 235 ? 16.622 -12.011 -1.439 1.00 94.50 235 PRO A O 1
ATOM 1965 N N . GLU A 1 236 ? 17.999 -13.774 -1.411 1.00 92.00 236 GLU A N 1
ATOM 1966 C CA . GLU A 1 236 ? 19.012 -13.158 -0.531 1.00 92.00 236 GLU A CA 1
ATOM 1967 C C . GLU A 1 236 ? 19.482 -11.773 -1.000 1.00 92.00 236 GLU A C 1
ATOM 1969 O O . GLU A 1 236 ? 19.669 -10.871 -0.186 1.00 92.00 236 GLU A O 1
ATOM 1974 N N . ILE A 1 237 ? 19.601 -11.563 -2.318 1.00 89.81 237 ILE A N 1
ATOM 1975 C CA . ILE A 1 237 ? 19.993 -10.265 -2.888 1.00 89.81 237 ILE A CA 1
ATOM 1976 C C . ILE A 1 237 ? 19.046 -9.128 -2.478 1.00 89.81 237 ILE A C 1
ATOM 1978 O O . ILE A 1 237 ? 19.479 -7.987 -2.347 1.00 89.81 237 ILE A O 1
ATOM 1982 N N . ILE A 1 238 ? 17.769 -9.420 -2.224 1.00 91.44 238 ILE A N 1
ATOM 1983 C CA . ILE A 1 238 ? 16.802 -8.407 -1.796 1.00 91.44 238 ILE A CA 1
ATOM 1984 C C . ILE A 1 238 ? 17.062 -7.967 -0.360 1.00 91.44 238 ILE A C 1
ATOM 1986 O O . ILE A 1 238 ? 16.942 -6.781 -0.082 1.00 91.44 238 ILE A O 1
ATOM 1990 N N . HIS A 1 239 ? 17.503 -8.860 0.528 1.00 90.44 239 HIS A N 1
ATOM 1991 C CA . HIS A 1 239 ? 17.926 -8.461 1.874 1.00 90.44 239 HIS A CA 1
ATOM 1992 C C . HIS A 1 239 ? 19.139 -7.523 1.822 1.00 90.44 239 HIS A C 1
ATOM 1994 O O . HIS A 1 239 ? 19.198 -6.542 2.559 1.00 90.44 239 HIS A O 1
ATOM 2000 N N . VAL A 1 240 ? 20.082 -7.775 0.906 1.00 90.06 240 VAL A N 1
ATOM 2001 C CA . VAL A 1 240 ? 21.230 -6.881 0.687 1.00 90.06 240 VAL A CA 1
ATOM 2002 C C . VAL A 1 240 ? 20.765 -5.505 0.210 1.00 90.06 240 VAL A C 1
ATOM 2004 O O . VAL A 1 240 ? 21.210 -4.493 0.747 1.00 90.06 240 VAL A O 1
ATOM 2007 N N . LEU A 1 241 ? 19.854 -5.454 -0.768 1.00 88.38 241 LEU A N 1
ATOM 2008 C CA . LEU A 1 241 ? 19.302 -4.194 -1.269 1.00 88.38 241 LEU A CA 1
ATOM 2009 C C . LEU A 1 241 ? 18.497 -3.455 -0.193 1.00 88.38 241 LEU A C 1
ATOM 2011 O O . LEU A 1 241 ? 18.665 -2.250 -0.041 1.00 88.38 241 LEU A O 1
ATOM 2015 N N . TRP A 1 242 ? 17.679 -4.164 0.584 1.00 89.50 242 TRP A N 1
ATOM 2016 C CA . TRP A 1 242 ? 16.918 -3.587 1.689 1.00 89.50 242 TRP A CA 1
ATOM 2017 C C . TRP A 1 242 ? 17.838 -2.906 2.705 1.00 89.50 242 TRP A C 1
ATOM 2019 O O . TRP A 1 242 ? 17.636 -1.741 3.032 1.00 89.50 242 TRP A O 1
ATOM 2029 N N . ASN A 1 243 ? 18.902 -3.594 3.127 1.00 89.31 243 ASN A N 1
ATOM 2030 C CA . ASN A 1 243 ? 19.878 -3.046 4.069 1.00 89.31 243 ASN A CA 1
ATOM 2031 C C . ASN A 1 243 ? 20.663 -1.867 3.472 1.00 89.31 243 ASN A C 1
ATOM 2033 O O . ASN A 1 243 ? 20.942 -0.891 4.163 1.00 89.31 243 ASN A O 1
ATOM 2037 N N . LEU A 1 244 ? 21.001 -1.923 2.180 1.00 88.06 244 LEU A N 1
ATOM 2038 C CA . LEU A 1 244 ? 21.703 -0.833 1.496 1.00 88.06 244 LEU A CA 1
ATOM 2039 C C . LEU A 1 244 ? 20.873 0.460 1.459 1.00 88.06 244 LEU A C 1
ATOM 2041 O O . LEU A 1 244 ? 21.431 1.549 1.581 1.00 88.06 244 LEU A O 1
ATOM 2045 N N . TYR A 1 245 ? 19.555 0.339 1.294 1.00 86.00 245 TYR A N 1
ATOM 2046 C CA . TYR A 1 245 ? 18.628 1.471 1.220 1.00 86.00 245 TYR A CA 1
ATOM 2047 C C . TYR A 1 245 ? 17.879 1.733 2.529 1.00 86.00 245 TYR A C 1
ATOM 2049 O O . TYR A 1 245 ? 16.977 2.566 2.551 1.00 86.00 245 TYR A O 1
ATOM 2057 N N . GLU A 1 246 ? 18.280 1.098 3.632 1.00 84.75 246 GLU A N 1
ATOM 2058 C CA . GLU A 1 246 ? 17.574 1.186 4.912 1.00 84.75 246 GLU A CA 1
ATOM 2059 C C . GLU A 1 246 ? 17.396 2.637 5.389 1.00 84.75 246 GLU A C 1
ATOM 2061 O O . GLU A 1 246 ? 16.340 3.001 5.900 1.00 84.75 246 GLU A O 1
ATOM 2066 N N . GLY A 1 247 ? 18.395 3.496 5.154 1.00 84.25 247 GLY A N 1
ATOM 2067 C CA . GLY A 1 247 ? 18.343 4.920 5.508 1.00 84.25 247 GLY A CA 1
ATOM 2068 C C . GLY A 1 247 ? 17.308 5.745 4.730 1.00 84.25 247 GLY A C 1
ATOM 2069 O O . GLY A 1 247 ? 16.984 6.853 5.148 1.00 84.25 247 GLY A O 1
ATOM 2070 N N . VAL A 1 248 ? 16.780 5.223 3.620 1.00 85.12 248 VAL A N 1
ATOM 2071 C CA . VAL A 1 248 ? 15.676 5.832 2.856 1.00 85.12 248 VAL A CA 1
ATOM 2072 C C . VAL A 1 248 ? 14.317 5.450 3.458 1.00 85.12 248 VAL A C 1
ATOM 2074 O O . VAL A 1 248 ? 13.328 6.154 3.257 1.00 85.12 248 VAL A O 1
ATOM 2077 N N . PHE A 1 249 ? 14.246 4.352 4.213 1.00 86.44 249 PHE A N 1
ATOM 2078 C CA . PHE A 1 249 ? 13.001 3.848 4.781 1.00 86.44 249 PHE A CA 1
ATOM 2079 C C . PHE A 1 249 ? 12.711 4.483 6.143 1.00 86.44 249 PHE A C 1
ATOM 2081 O O . PHE A 1 249 ? 13.515 4.444 7.082 1.00 86.44 249 PHE A O 1
ATOM 2088 N N . THR A 1 250 ? 11.507 5.035 6.279 1.00 84.94 250 THR A N 1
ATOM 2089 C CA . THR A 1 250 ? 11.003 5.528 7.560 1.00 84.94 250 THR A CA 1
ATOM 2090 C C . THR A 1 250 ? 10.993 4.405 8.606 1.00 84.94 250 THR A C 1
ATOM 2092 O O . THR A 1 250 ? 10.845 3.230 8.253 1.00 84.94 250 THR A O 1
ATOM 2095 N N . PRO A 1 251 ? 11.128 4.730 9.906 1.00 85.94 251 PRO A N 1
ATOM 2096 C CA . PRO A 1 251 ? 11.004 3.737 10.972 1.00 85.94 251 PRO A CA 1
ATOM 2097 C C . PRO A 1 251 ? 9.712 2.923 10.859 1.00 85.94 251 PRO A C 1
ATOM 2099 O O . PRO A 1 251 ? 9.757 1.704 10.979 1.00 85.94 251 PRO A O 1
ATOM 2102 N N . LYS A 1 252 ? 8.594 3.580 10.514 1.00 84.19 252 LYS A N 1
ATOM 2103 C CA . LYS A 1 252 ? 7.304 2.908 10.355 1.00 84.19 252 LYS A CA 1
ATOM 2104 C C . LYS A 1 252 ? 7.311 1.885 9.221 1.00 84.19 252 LYS A C 1
ATOM 2106 O O . LYS A 1 252 ? 6.840 0.776 9.430 1.00 84.19 252 LYS A O 1
ATOM 2111 N N . LEU A 1 253 ? 7.871 2.208 8.048 1.00 87.69 253 LEU A N 1
ATOM 2112 C CA . LEU A 1 253 ? 7.962 1.236 6.949 1.00 87.69 253 LEU A CA 1
ATOM 2113 C C . LEU A 1 253 ? 8.771 -0.004 7.361 1.00 87.69 253 LEU A C 1
ATOM 2115 O O . LEU A 1 253 ? 8.399 -1.124 7.018 1.00 87.69 253 LEU A O 1
ATOM 2119 N N . ARG A 1 254 ? 9.860 0.184 8.114 1.00 91.25 254 ARG A N 1
ATOM 2120 C CA . ARG A 1 254 ? 10.681 -0.928 8.616 1.00 91.25 254 ARG A CA 1
ATOM 2121 C C . ARG A 1 254 ? 9.945 -1.771 9.654 1.00 91.25 254 ARG A C 1
ATOM 2123 O O . ARG A 1 254 ? 10.013 -2.987 9.578 1.00 91.25 254 ARG A O 1
ATOM 2130 N N . GLU A 1 255 ? 9.219 -1.132 10.566 1.00 91.50 255 GLU A N 1
ATOM 2131 C CA . GLU A 1 255 ? 8.403 -1.790 11.595 1.00 91.50 255 GLU A CA 1
ATOM 2132 C C . GLU A 1 255 ? 7.310 -2.680 10.987 1.00 91.50 255 GLU A C 1
ATOM 2134 O O . GLU A 1 255 ? 7.129 -3.816 11.415 1.00 91.50 255 GLU A O 1
ATOM 2139 N N . ILE A 1 256 ? 6.603 -2.187 9.965 1.00 92.44 256 ILE A N 1
ATOM 2140 C CA . ILE A 1 256 ? 5.509 -2.941 9.336 1.00 92.44 256 ILE A CA 1
ATOM 2141 C C . ILE A 1 256 ? 5.998 -4.041 8.388 1.00 92.44 256 ILE A C 1
ATOM 2143 O O . ILE A 1 256 ? 5.200 -4.885 7.981 1.00 92.44 256 ILE A O 1
ATOM 2147 N N . THR A 1 257 ? 7.278 -4.030 7.999 1.00 95.12 257 THR A N 1
ATOM 2148 C CA . THR A 1 257 ? 7.820 -4.946 6.989 1.00 95.12 257 THR A CA 1
ATOM 2149 C C . THR A 1 257 ? 8.510 -6.142 7.631 1.00 95.12 257 THR A C 1
ATOM 2151 O O . THR A 1 257 ? 9.492 -6.009 8.351 1.00 95.12 257 THR A O 1
ATOM 2154 N N . THR A 1 258 ? 8.052 -7.343 7.290 1.00 96.38 258 THR A N 1
ATOM 2155 C CA . THR A 1 258 ? 8.697 -8.607 7.651 1.00 96.38 258 THR A CA 1
ATOM 2156 C C . THR A 1 258 ? 9.114 -9.346 6.385 1.00 96.38 258 THR A C 1
ATOM 2158 O O . THR A 1 258 ? 8.298 -9.583 5.499 1.00 96.38 258 THR A O 1
ATOM 2161 N N . MET A 1 259 ? 10.386 -9.735 6.283 1.00 96.50 259 MET A N 1
ATOM 2162 C CA . MET A 1 259 ? 10.913 -10.439 5.110 1.00 96.50 259 MET A CA 1
ATOM 2163 C C . MET A 1 259 ? 11.266 -11.884 5.449 1.00 96.50 259 MET A C 1
ATOM 2165 O O . MET A 1 259 ? 12.176 -12.143 6.237 1.00 96.50 259 MET A O 1
ATOM 2169 N N . PHE A 1 260 ? 10.589 -12.827 4.803 1.00 97.19 260 PHE A N 1
ATOM 2170 C CA . PHE A 1 260 ? 10.922 -14.244 4.841 1.00 97.19 260 PHE A CA 1
ATOM 2171 C C . PHE A 1 260 ? 11.707 -14.652 3.600 1.00 97.19 260 PHE A C 1
ATOM 2173 O O . PHE A 1 260 ? 11.393 -14.231 2.486 1.00 97.19 260 PHE A O 1
ATOM 2180 N N . GLY A 1 261 ? 12.683 -15.541 3.785 1.00 96.00 261 GLY A N 1
ATOM 2181 C CA . GLY A 1 261 ? 13.412 -16.158 2.682 1.00 96.00 261 GLY A CA 1
ATOM 2182 C C . GLY A 1 261 ? 12.562 -17.151 1.876 1.00 96.00 261 GLY A C 1
ATOM 2183 O O . GLY A 1 261 ? 11.332 -17.119 1.855 1.00 96.00 261 GLY A O 1
ATOM 2184 N N . ARG A 1 262 ? 13.232 -18.097 1.215 1.00 96.25 262 ARG A N 1
ATOM 2185 C CA . ARG A 1 262 ? 12.584 -19.096 0.341 1.00 96.25 262 ARG A CA 1
ATOM 2186 C C . ARG A 1 262 ? 12.033 -20.331 1.058 1.00 96.25 262 ARG A C 1
ATOM 2188 O O . ARG A 1 262 ? 11.475 -21.206 0.403 1.00 96.25 262 ARG A O 1
ATOM 2195 N N . ASN A 1 263 ? 12.183 -20.428 2.379 1.00 96.69 263 ASN A N 1
ATOM 2196 C CA . ASN A 1 263 ? 11.651 -21.558 3.137 1.00 96.69 263 ASN A CA 1
ATOM 2197 C C . ASN A 1 263 ? 10.119 -21.466 3.228 1.00 96.69 263 ASN A C 1
ATOM 2199 O O . ASN A 1 263 ? 9.580 -20.752 4.075 1.00 96.69 263 ASN A O 1
ATOM 2203 N N . LYS A 1 264 ? 9.441 -22.215 2.351 1.00 96.12 264 LYS A N 1
ATOM 2204 C CA . LYS A 1 264 ? 7.981 -22.239 2.223 1.00 96.12 264 LYS A CA 1
ATOM 2205 C C . LYS A 1 264 ? 7.258 -22.618 3.505 1.00 96.12 264 LYS A C 1
ATOM 2207 O O . LYS A 1 264 ? 6.296 -21.955 3.872 1.00 96.12 264 LYS A O 1
ATOM 2212 N N . GLU A 1 265 ? 7.730 -23.643 4.198 1.00 96.44 265 GLU A N 1
ATOM 2213 C CA . GLU A 1 265 ? 7.100 -24.132 5.426 1.00 96.44 265 GLU A CA 1
ATOM 2214 C C . GLU A 1 265 ? 7.136 -23.066 6.524 1.00 96.44 265 GLU A C 1
ATOM 2216 O O . GLU A 1 265 ? 6.126 -22.830 7.187 1.00 96.44 265 GLU A O 1
ATOM 2221 N N . GLN A 1 266 ? 8.269 -22.369 6.658 1.00 96.81 266 GLN A N 1
ATOM 2222 C CA . GLN A 1 266 ? 8.452 -21.306 7.644 1.00 96.81 266 GLN A CA 1
ATOM 2223 C C . GLN A 1 266 ? 7.490 -20.139 7.410 1.00 96.81 266 GLN A C 1
ATOM 2225 O O . GLN A 1 266 ? 6.767 -19.741 8.326 1.00 96.81 266 GLN A O 1
ATOM 2230 N N . TRP A 1 267 ? 7.476 -19.576 6.197 1.00 97.50 267 TRP A N 1
ATOM 2231 C CA . TRP A 1 267 ? 6.656 -18.396 5.941 1.00 97.50 267 TRP A CA 1
ATOM 2232 C C . TRP A 1 267 ? 5.164 -18.737 5.871 1.00 97.50 267 TRP A C 1
ATOM 2234 O O . TRP A 1 267 ? 4.355 -17.965 6.376 1.00 97.50 267 TRP A O 1
ATOM 2244 N N . GLN A 1 268 ? 4.775 -19.916 5.367 1.00 97.31 268 GLN A N 1
ATOM 2245 C CA . GLN A 1 268 ? 3.372 -20.356 5.393 1.00 97.31 268 GLN A CA 1
ATOM 2246 C C . GLN A 1 268 ? 2.868 -20.617 6.813 1.00 97.31 268 GLN A C 1
ATOM 2248 O O . GLN A 1 268 ? 1.717 -20.316 7.119 1.00 97.31 268 GLN A O 1
ATOM 2253 N N . ALA A 1 269 ? 3.695 -21.193 7.691 1.00 96.88 269 ALA A N 1
ATOM 2254 C CA . ALA A 1 269 ? 3.326 -21.366 9.094 1.00 96.88 269 ALA A CA 1
ATOM 2255 C C . ALA A 1 269 ? 3.063 -20.011 9.761 1.00 96.88 269 ALA A C 1
ATOM 2257 O O . ALA A 1 269 ? 2.051 -19.852 10.436 1.00 96.88 269 ALA A O 1
ATOM 2258 N N . ARG A 1 270 ? 3.926 -19.022 9.503 1.00 96.69 270 ARG A N 1
ATOM 2259 C CA . ARG A 1 270 ? 3.784 -17.686 10.082 1.00 96.69 270 ARG A CA 1
ATOM 2260 C C . ARG A 1 270 ? 2.578 -16.915 9.541 1.00 96.69 270 ARG A C 1
ATOM 2262 O O . ARG A 1 270 ? 1.860 -16.313 10.329 1.00 96.69 270 ARG A O 1
ATOM 2269 N N . LEU A 1 271 ? 2.324 -16.961 8.231 1.00 97.19 271 LEU A N 1
ATOM 2270 C CA . LEU A 1 271 ? 1.132 -16.333 7.653 1.00 97.19 271 LEU A CA 1
ATOM 2271 C C . LEU A 1 271 ? -0.158 -16.965 8.192 1.00 97.19 271 LEU A C 1
ATOM 2273 O O . LEU A 1 271 ? -1.076 -16.239 8.553 1.00 97.19 271 LEU A O 1
ATOM 2277 N N . ARG A 1 272 ? -0.220 -18.300 8.300 1.00 95.69 272 ARG A N 1
ATOM 2278 C CA . ARG A 1 272 ? -1.381 -18.995 8.880 1.00 95.69 272 ARG A CA 1
ATOM 2279 C C . ARG A 1 272 ? -1.660 -18.591 10.321 1.00 95.69 272 ARG A C 1
ATOM 2281 O O . ARG A 1 272 ? -2.822 -18.424 10.666 1.00 95.69 272 ARG A O 1
ATOM 2288 N N . ASP A 1 273 ? -0.616 -18.475 11.134 1.00 95.25 273 ASP A N 1
ATOM 2289 C CA . ASP A 1 273 ? -0.729 -18.091 12.543 1.00 95.25 273 ASP A CA 1
ATOM 2290 C C . ASP A 1 273 ? -1.258 -16.657 12.695 1.00 95.25 273 ASP A C 1
ATOM 2292 O O . ASP A 1 273 ? -2.154 -16.400 13.492 1.00 95.25 273 ASP A O 1
ATOM 2296 N N . GLU A 1 274 ? -0.758 -15.724 11.879 1.00 93.94 274 GLU A N 1
ATOM 2297 C CA . GLU A 1 274 ? -1.144 -14.315 11.990 1.00 93.94 274 GLU A CA 1
ATOM 2298 C C . GLU A 1 274 ? -2.465 -13.955 11.296 1.00 93.94 274 GLU A C 1
ATOM 2300 O O . GLU A 1 274 ? -3.142 -13.031 11.744 1.00 93.94 274 GLU A O 1
ATOM 2305 N N . ILE A 1 275 ? -2.816 -14.626 10.194 1.00 94.12 275 ILE A N 1
ATOM 2306 C CA . ILE A 1 275 ? -3.965 -14.264 9.341 1.00 94.12 275 ILE A CA 1
ATOM 2307 C C . ILE A 1 275 ? -5.132 -15.249 9.493 1.00 94.12 275 ILE A C 1
ATOM 2309 O O . ILE A 1 275 ? -6.287 -14.841 9.417 1.00 94.12 275 ILE A O 1
ATOM 2313 N N . GLY A 1 276 ? -4.849 -16.530 9.736 1.00 92.44 276 GLY A N 1
ATOM 2314 C CA . GLY A 1 276 ? -5.833 -17.613 9.707 1.00 92.44 276 GLY A CA 1
ATOM 2315 C C . GLY A 1 276 ? -5.797 -18.399 8.393 1.00 92.44 276 GLY A C 1
ATOM 2316 O O . GLY A 1 276 ? -5.710 -17.842 7.297 1.00 92.44 276 GLY A O 1
ATOM 2317 N N . ALA A 1 277 ? -5.850 -19.730 8.491 1.00 91.94 277 ALA A N 1
ATOM 2318 C CA . ALA A 1 277 ? -5.777 -20.615 7.327 1.00 91.94 277 ALA A CA 1
ATOM 2319 C C . ALA A 1 277 ? -7.011 -20.501 6.414 1.00 91.94 277 ALA A C 1
ATOM 2321 O O . ALA A 1 277 ? -6.884 -20.562 5.194 1.00 91.94 277 ALA A O 1
ATOM 2322 N N . ASP A 1 278 ? -8.191 -20.261 6.977 1.00 88.38 278 ASP A N 1
ATOM 2323 C CA . ASP A 1 278 ? -9.447 -20.082 6.244 1.00 88.38 278 ASP A CA 1
ATOM 2324 C C . ASP A 1 278 ? -9.525 -18.749 5.480 1.00 88.38 278 ASP A C 1
ATOM 2326 O O . ASP A 1 278 ? -10.418 -18.569 4.652 1.00 88.38 278 ASP A O 1
ATOM 2330 N N . GLN A 1 279 ? -8.586 -17.830 5.732 1.00 88.62 279 GLN A N 1
ATOM 2331 C CA . GLN A 1 279 ? -8.491 -16.513 5.097 1.00 88.62 279 GLN A CA 1
ATOM 2332 C C . GLN A 1 279 ? -7.412 -16.442 4.007 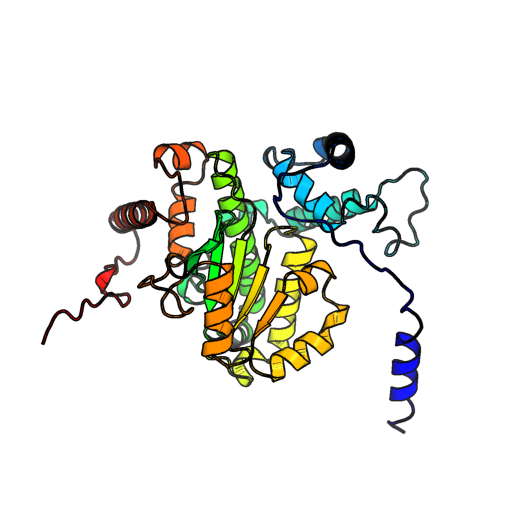1.00 88.62 2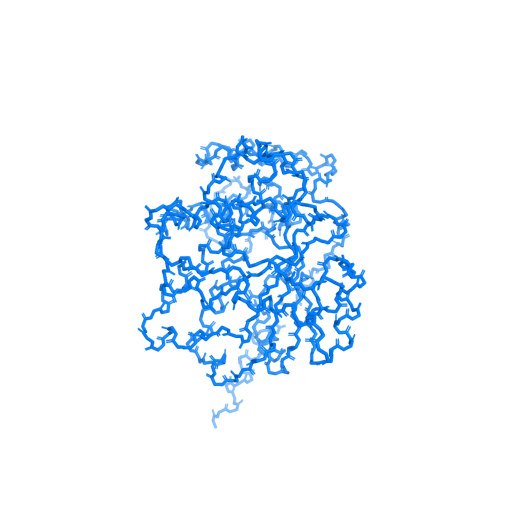79 GLN A C 1
ATOM 2334 O O . GLN A 1 279 ? -7.347 -15.456 3.278 1.00 88.62 279 GLN A O 1
ATOM 2339 N N . LEU A 1 280 ? -6.593 -17.484 3.854 1.00 91.56 280 LEU A N 1
ATOM 2340 C CA . LEU A 1 280 ? -5.501 -17.540 2.882 1.00 91.56 280 LEU A CA 1
ATOM 2341 C C . LEU A 1 280 ? -5.770 -18.587 1.800 1.00 91.56 280 LEU A C 1
ATOM 2343 O O . LEU A 1 280 ? -6.309 -19.663 2.070 1.00 91.56 280 LEU A O 1
ATOM 2347 N N . SER A 1 281 ? -5.338 -18.311 0.571 1.00 91.12 281 SER A N 1
ATOM 2348 C CA . SER A 1 281 ? -5.298 -19.324 -0.483 1.00 91.12 281 SER A CA 1
ATOM 2349 C C . SER A 1 281 ? -4.257 -20.410 -0.204 1.00 91.12 281 SER A C 1
ATOM 2351 O O . SER A 1 281 ? -3.276 -20.222 0.528 1.00 91.12 281 SER A O 1
ATOM 2353 N N . LYS A 1 282 ? -4.416 -21.561 -0.867 1.00 90.94 282 LYS A N 1
ATOM 2354 C CA . LYS A 1 282 ? -3.438 -22.663 -0.828 1.00 90.94 282 LYS A CA 1
ATOM 2355 C C . LYS A 1 282 ? -2.024 -22.228 -1.211 1.00 90.94 282 LYS A C 1
ATOM 2357 O O . LYS A 1 282 ? -1.051 -22.781 -0.690 1.00 90.94 282 LYS A O 1
ATOM 2362 N N . ARG A 1 283 ? -1.885 -21.228 -2.095 1.00 91.00 283 ARG A N 1
ATOM 2363 C CA . ARG A 1 283 ? -0.583 -20.645 -2.466 1.00 91.00 283 ARG A CA 1
ATOM 2364 C C . ARG A 1 283 ? 0.148 -20.123 -1.230 1.00 91.00 283 ARG A C 1
ATOM 2366 O O . ARG A 1 283 ? 1.336 -20.409 -1.071 1.00 91.00 283 ARG A O 1
ATOM 2373 N N . TYR A 1 284 ? -0.574 -19.472 -0.318 1.00 94.56 284 TYR A N 1
ATOM 2374 C CA . TYR A 1 284 ? -0.031 -18.879 0.905 1.00 94.56 284 TYR A CA 1
ATOM 2375 C C . TYR A 1 284 ? -0.184 -19.747 2.159 1.00 94.56 284 TYR A C 1
ATOM 2377 O O . TYR A 1 284 ? 0.126 -19.311 3.264 1.00 94.56 284 TYR A O 1
ATOM 2385 N N . GLY A 1 285 ? -0.554 -21.016 1.974 1.00 91.88 285 GLY A N 1
ATOM 2386 C CA . GLY A 1 285 ? -0.590 -22.019 3.035 1.00 91.88 285 GLY A CA 1
ATOM 2387 C C . GLY A 1 285 ? -1.938 -22.155 3.727 1.00 91.88 285 GLY A C 1
ATOM 2388 O O . GLY A 1 285 ? -2.000 -22.874 4.714 1.00 91.88 285 GLY A O 1
ATOM 2389 N N . GLY A 1 286 ? -2.987 -21.497 3.232 1.00 92.12 286 GLY A N 1
ATOM 2390 C CA . GLY A 1 286 ? -4.340 -21.635 3.759 1.00 92.12 286 GLY A CA 1
ATOM 2391 C C . GLY A 1 286 ? -5.195 -22.681 3.043 1.00 92.12 286 GLY A C 1
ATOM 2392 O O . GLY A 1 286 ? -4.717 -23.471 2.225 1.00 92.12 286 GLY A O 1
ATOM 2393 N N . ASP A 1 287 ? -6.485 -22.651 3.360 1.00 87.94 287 ASP A N 1
ATOM 2394 C CA . ASP A 1 287 ? -7.485 -23.626 2.933 1.00 87.94 287 ASP A CA 1
ATOM 2395 C C . ASP A 1 287 ? -8.343 -23.123 1.763 1.00 87.94 287 ASP A C 1
ATOM 2397 O O . ASP A 1 287 ? -9.025 -23.921 1.105 1.00 87.94 287 ASP A O 1
ATOM 2401 N N . LYS A 1 288 ? -8.299 -21.816 1.453 1.00 80.94 288 LYS A N 1
ATOM 2402 C CA . LYS A 1 288 ? -9.084 -21.251 0.351 1.00 80.94 288 LYS A CA 1
ATOM 2403 C C . LYS A 1 288 ? -8.566 -21.766 -0.997 1.00 80.94 288 LYS A C 1
ATOM 2405 O O . LYS A 1 288 ? -7.351 -21.827 -1.208 1.00 80.94 288 LYS A O 1
ATOM 2410 N N . PRO A 1 289 ? -9.463 -22.136 -1.927 1.00 67.12 289 PRO A N 1
ATOM 2411 C CA . PRO A 1 289 ? -9.059 -22.626 -3.237 1.00 67.12 289 PRO A CA 1
ATOM 2412 C C . PRO A 1 289 ? -8.323 -21.553 -4.050 1.00 67.12 289 PRO A C 1
ATOM 2414 O O . PRO A 1 289 ? -7.198 -21.829 -4.449 1.00 67.12 289 PRO A O 1
ATOM 2417 N N . ASP A 1 290 ? -8.894 -20.350 -4.195 1.00 71.38 290 ASP A N 1
ATOM 2418 C CA . ASP A 1 290 ? -8.334 -19.250 -4.994 1.00 71.38 290 ASP A CA 1
ATOM 2419 C C . ASP A 1 290 ? -8.588 -17.881 -4.328 1.00 71.38 290 ASP A C 1
ATOM 2421 O O . ASP A 1 290 ? -9.536 -17.722 -3.550 1.00 71.38 290 ASP A O 1
ATOM 2425 N N . ALA A 1 291 ? -7.727 -16.905 -4.629 1.00 78.00 291 ALA A N 1
ATOM 2426 C CA . ALA A 1 291 ? -7.876 -15.503 -4.235 1.00 78.00 291 ALA A CA 1
ATOM 2427 C C . ALA A 1 291 ? -8.611 -14.708 -5.329 1.00 78.00 291 ALA A C 1
ATOM 2429 O O . ALA A 1 291 ? -8.536 -15.057 -6.508 1.00 78.00 291 ALA A O 1
ATOM 2430 N N . LEU A 1 292 ? -9.319 -13.639 -4.955 1.00 77.38 292 LEU A N 1
ATOM 2431 C CA . LEU A 1 292 ? -10.053 -12.805 -5.913 1.00 77.38 292 LEU A CA 1
ATOM 2432 C C . LEU A 1 292 ? -9.119 -11.747 -6.498 1.00 77.38 292 LEU A C 1
ATOM 2434 O O . LEU A 1 292 ? -8.550 -10.961 -5.754 1.00 77.38 292 LEU A O 1
ATOM 2438 N N . GLU A 1 293 ? -8.981 -11.675 -7.817 1.00 76.25 293 GLU A N 1
ATOM 2439 C CA . GLU A 1 293 ? -8.168 -10.627 -8.438 1.00 76.25 293 GLU A CA 1
ATOM 2440 C C . GLU A 1 293 ? -8.780 -9.237 -8.187 1.00 76.25 293 GLU A C 1
ATOM 2442 O O . GLU A 1 293 ? -9.948 -8.969 -8.477 1.00 76.25 293 GLU A O 1
ATOM 2447 N N . PHE A 1 294 ? -7.968 -8.338 -7.633 1.00 71.62 294 PHE A N 1
ATOM 2448 C CA . PHE A 1 294 ? -8.345 -6.992 -7.219 1.00 71.62 294 PHE A CA 1
ATOM 2449 C C . PHE A 1 294 ? -8.786 -6.128 -8.400 1.00 71.62 294 PHE A C 1
ATOM 2451 O O . PHE A 1 294 ? -9.592 -5.228 -8.204 1.00 71.62 294 PHE A O 1
ATOM 2458 N N . TYR A 1 295 ? -8.348 -6.430 -9.628 1.00 70.06 295 TYR A N 1
ATOM 2459 C CA . TYR A 1 295 ? -8.891 -5.819 -10.846 1.00 70.06 295 TYR A CA 1
ATOM 2460 C C . TYR A 1 295 ? -10.421 -5.903 -10.889 1.00 70.06 295 TYR A C 1
ATOM 2462 O O . TYR A 1 295 ? -11.095 -4.927 -11.215 1.00 70.06 295 TYR A O 1
ATOM 2470 N N . TYR A 1 296 ? -10.995 -7.041 -10.500 1.00 66.06 296 TYR A N 1
ATOM 2471 C CA . TYR A 1 296 ? -12.442 -7.182 -10.505 1.00 66.06 296 TYR A CA 1
ATOM 2472 C C . TYR A 1 296 ? -13.118 -6.479 -9.331 1.00 66.06 296 TYR A C 1
ATOM 2474 O O . TYR A 1 296 ? -14.232 -5.987 -9.476 1.00 66.06 296 TYR A O 1
ATOM 2482 N N . ILE A 1 297 ? -12.440 -6.379 -8.186 1.00 64.19 297 ILE A N 1
ATOM 2483 C CA . ILE A 1 297 ? -12.890 -5.528 -7.076 1.00 64.19 297 ILE A CA 1
ATOM 2484 C C . ILE A 1 297 ? -12.853 -4.062 -7.505 1.00 64.19 297 ILE A C 1
ATOM 2486 O O . ILE A 1 297 ? -13.755 -3.311 -7.162 1.00 64.19 297 ILE A O 1
ATOM 2490 N N . ARG A 1 298 ? -11.857 -3.657 -8.296 1.00 63.19 298 ARG A N 1
ATOM 2491 C CA . ARG A 1 298 ? -11.741 -2.319 -8.875 1.00 63.19 298 ARG A CA 1
ATOM 2492 C C . ARG A 1 298 ? -12.871 -2.046 -9.863 1.00 63.19 298 ARG A C 1
ATOM 2494 O O . ARG A 1 298 ? -13.516 -1.013 -9.745 1.00 63.19 298 ARG A O 1
ATOM 2501 N N . LEU A 1 299 ? -13.170 -2.979 -10.771 1.00 63.31 299 LEU A N 1
ATOM 2502 C CA . LEU A 1 299 ? -14.338 -2.875 -11.653 1.00 63.31 299 LEU A CA 1
ATOM 2503 C C . LEU A 1 299 ? -15.640 -2.790 -10.846 1.00 63.31 299 LEU A C 1
ATOM 2505 O O . LEU A 1 299 ? -16.457 -1.905 -11.079 1.00 63.31 299 LEU A O 1
ATOM 2509 N N . ALA A 1 300 ? -15.812 -3.657 -9.848 1.00 57.34 300 ALA A N 1
ATOM 2510 C CA . ALA A 1 300 ? -16.961 -3.610 -8.952 1.00 57.34 300 ALA A CA 1
ATOM 2511 C C . ALA A 1 300 ? -17.027 -2.306 -8.144 1.00 57.34 300 ALA A C 1
ATOM 2513 O O . ALA A 1 300 ? -18.108 -1.776 -7.948 1.00 57.34 300 ALA A O 1
ATOM 2514 N N . GLY A 1 301 ? -15.895 -1.748 -7.720 1.00 55.91 301 GLY A N 1
ATOM 2515 C CA . GLY A 1 301 ? -15.803 -0.467 -7.021 1.00 55.91 301 GLY A CA 1
ATOM 2516 C C . GLY A 1 301 ? -16.076 0.738 -7.922 1.00 55.91 301 GLY A C 1
ATOM 2517 O O . GLY A 1 301 ? -16.582 1.744 -7.442 1.00 55.91 301 GLY A O 1
ATOM 2518 N N . GLN A 1 302 ? -15.818 0.644 -9.229 1.00 56.19 302 GLN A N 1
ATOM 2519 C CA . GLN A 1 302 ? -16.285 1.641 -10.200 1.00 56.19 302 GLN A CA 1
ATOM 2520 C C . GLN A 1 302 ? -17.813 1.604 -10.351 1.00 56.19 302 GLN A C 1
ATOM 2522 O O . GLN A 1 302 ? -18.448 2.646 -10.497 1.00 56.19 302 GLN A O 1
ATOM 2527 N N . LEU A 1 303 ? -18.415 0.416 -10.259 1.00 49.44 303 LEU A N 1
ATOM 2528 C CA . LEU A 1 303 ? -19.871 0.229 -10.303 1.00 49.44 303 LEU A CA 1
ATOM 2529 C C . LEU A 1 303 ? -20.552 0.568 -8.969 1.00 49.44 303 LEU A C 1
ATOM 2531 O O . LEU A 1 303 ? -21.707 0.989 -8.946 1.00 49.44 303 LEU A O 1
ATOM 2535 N N . ILE A 1 304 ? -19.817 0.401 -7.870 1.00 53.78 304 ILE A N 1
ATOM 2536 C CA . ILE A 1 304 ? -20.212 0.649 -6.485 1.00 53.78 304 ILE A CA 1
ATOM 2537 C C . ILE A 1 304 ? -19.275 1.724 -5.917 1.00 53.78 304 ILE A C 1
ATOM 2539 O O . ILE A 1 304 ? -18.469 1.494 -5.010 1.00 53.78 304 ILE A O 1
ATOM 2543 N N . SER A 1 305 ? -19.343 2.908 -6.517 1.00 55.66 305 SER A N 1
ATOM 2544 C CA . SER A 1 305 ? -18.452 4.026 -6.211 1.00 55.66 305 SER A CA 1
ATOM 2545 C C . SER A 1 305 ? -18.906 4.828 -4.995 1.00 55.66 305 SER A C 1
ATOM 2547 O O . SER A 1 305 ? -18.111 5.599 -4.451 1.00 55.66 305 SER A O 1
ATOM 2549 N N . THR A 1 306 ? -20.142 4.621 -4.525 1.00 62.66 306 THR A N 1
ATOM 2550 C CA . THR A 1 306 ? -20.698 5.352 -3.383 1.00 62.66 306 THR A CA 1
ATOM 2551 C C . THR A 1 306 ? -20.993 4.460 -2.168 1.00 62.66 306 THR A C 1
ATOM 2553 O O . THR A 1 306 ? -21.265 3.260 -2.306 1.00 62.66 306 THR A O 1
ATOM 2556 N N . PRO A 1 307 ? -20.974 5.029 -0.948 1.00 66.31 307 PRO A N 1
ATOM 2557 C CA . PRO A 1 307 ? -21.383 4.320 0.264 1.00 66.31 307 PRO A CA 1
ATOM 2558 C C . PRO A 1 307 ? -22.807 3.749 0.183 1.00 66.31 307 PRO A C 1
ATOM 2560 O O . PRO A 1 307 ? -23.050 2.644 0.662 1.00 66.31 307 PRO A O 1
ATOM 2563 N N . GLU A 1 308 ? -23.738 4.463 -0.455 1.00 67.62 308 GLU A N 1
ATOM 2564 C CA . GLU A 1 308 ? -25.132 4.034 -0.632 1.00 67.62 308 GLU A CA 1
ATOM 2565 C C . GLU A 1 308 ? -25.221 2.792 -1.520 1.00 67.62 308 GLU A C 1
ATOM 2567 O O . GLU A 1 308 ? -25.976 1.864 -1.228 1.00 67.62 308 GLU A O 1
ATOM 2572 N N . GLN A 1 309 ? -24.415 2.740 -2.583 1.00 65.25 309 GLN A N 1
ATOM 2573 C CA . GLN A 1 309 ? -24.344 1.569 -3.449 1.00 65.25 309 GLN A CA 1
ATOM 2574 C C . GLN A 1 309 ? -23.759 0.370 -2.693 1.00 65.25 309 GLN A C 1
ATOM 2576 O O . GLN A 1 309 ? -24.330 -0.717 -2.764 1.00 65.25 309 GLN A O 1
ATOM 2581 N N . LEU A 1 310 ? -22.692 0.554 -1.904 1.00 65.38 310 LEU A N 1
ATOM 2582 C CA . LEU A 1 310 ? -22.127 -0.524 -1.073 1.00 65.38 310 LEU A CA 1
ATOM 2583 C C . LEU A 1 310 ? -23.159 -1.082 -0.085 1.00 65.38 310 LEU A C 1
ATOM 2585 O O . LEU A 1 310 ? -23.272 -2.297 0.078 1.00 65.38 310 LEU A O 1
ATOM 2589 N N . GLN A 1 311 ? -23.946 -0.203 0.537 1.00 66.38 311 GLN A N 1
ATOM 2590 C CA . GLN A 1 311 ? -25.039 -0.597 1.427 1.00 66.38 311 GLN A CA 1
ATOM 2591 C C . GLN A 1 311 ? -26.164 -1.323 0.677 1.00 66.38 311 GLN A C 1
ATOM 2593 O O . GLN A 1 311 ? -26.698 -2.306 1.186 1.00 66.38 311 GLN A O 1
ATOM 2598 N N . SER A 1 312 ? -26.502 -0.890 -0.543 1.00 60.72 312 SER A N 1
ATOM 2599 C CA . SER A 1 312 ? -27.553 -1.515 -1.364 1.00 60.72 312 SER A CA 1
ATOM 2600 C C . SER A 1 312 ? -27.225 -2.953 -1.773 1.00 60.72 312 SER A C 1
ATOM 2602 O O . SER A 1 312 ? -28.112 -3.796 -1.880 1.00 60.72 312 SER A O 1
ATOM 2604 N N . VAL A 1 313 ? -25.933 -3.249 -1.918 1.00 61.81 313 VAL A N 1
ATOM 2605 C CA . VAL A 1 313 ? -25.401 -4.580 -2.227 1.00 61.81 313 VAL A CA 1
ATOM 2606 C C . VAL A 1 313 ? -25.401 -5.487 -0.974 1.00 61.81 313 VAL A C 1
ATOM 2608 O O . VAL A 1 313 ? -25.059 -6.665 -1.047 1.00 61.81 313 VAL A O 1
ATOM 2611 N N . ASN A 1 314 ? -25.850 -4.955 0.175 1.00 61.38 314 ASN A N 1
ATOM 2612 C CA . ASN A 1 314 ? -25.889 -5.591 1.496 1.00 61.38 314 ASN A CA 1
ATOM 2613 C C . ASN A 1 314 ? -24.541 -6.204 1.898 1.00 61.38 314 ASN A C 1
ATOM 2615 O O . ASN A 1 314 ? -24.461 -7.248 2.549 1.00 61.38 314 ASN A O 1
ATOM 2619 N N . MET A 1 315 ? -23.474 -5.544 1.462 1.00 62.12 315 MET A N 1
ATOM 2620 C CA . MET A 1 315 ? -22.113 -5.975 1.679 1.00 62.12 315 MET A CA 1
ATOM 2621 C C . MET A 1 315 ? -21.726 -5.634 3.115 1.00 62.12 315 MET A C 1
ATOM 2623 O O . MET A 1 315 ? -21.500 -4.475 3.456 1.00 62.12 315 MET A O 1
ATOM 2627 N N . THR A 1 316 ? -21.684 -6.648 3.974 1.00 59.94 316 THR A N 1
ATOM 2628 C CA . THR A 1 316 ? -21.393 -6.463 5.407 1.00 59.94 316 THR A CA 1
ATOM 2629 C C . THR A 1 316 ? -19.995 -6.942 5.764 1.00 59.94 316 THR A C 1
ATOM 2631 O O . THR A 1 316 ? -19.459 -6.563 6.806 1.00 59.94 316 THR A O 1
ATOM 2634 N N . ASN A 1 317 ? -19.386 -7.766 4.903 1.00 63.97 317 ASN A N 1
ATOM 2635 C CA . ASN A 1 317 ? -18.068 -8.328 5.140 1.00 63.97 317 ASN A CA 1
ATOM 2636 C C . ASN A 1 317 ? -17.337 -8.637 3.817 1.00 63.97 317 ASN A C 1
ATOM 2638 O O . ASN A 1 317 ? -17.649 -9.604 3.118 1.00 63.97 317 ASN A O 1
ATOM 2642 N N . VAL A 1 318 ? -16.295 -7.850 3.528 1.00 65.38 318 VAL A N 1
ATOM 2643 C CA . VAL A 1 318 ? -15.404 -8.007 2.359 1.00 65.38 318 VAL A CA 1
ATOM 2644 C C . VAL A 1 318 ? -14.630 -9.340 2.382 1.00 65.38 318 VAL A C 1
ATOM 2646 O O . VAL A 1 318 ? -14.236 -9.859 1.342 1.00 65.38 318 VAL A O 1
ATOM 2649 N N . CYS A 1 319 ? -14.422 -9.911 3.566 1.00 67.44 319 CYS A N 1
ATOM 2650 C CA . CYS A 1 319 ? -13.450 -10.954 3.870 1.00 67.44 319 CYS A CA 1
ATOM 2651 C C . CYS A 1 319 ? -13.980 -12.387 3.720 1.00 67.44 319 CYS A C 1
ATOM 2653 O O . CYS A 1 319 ? -13.246 -13.277 3.289 1.00 67.44 319 CYS A O 1
ATOM 2655 N N . SER A 1 320 ? -15.231 -12.644 4.122 1.00 56.09 320 SER A N 1
ATOM 2656 C CA . SER A 1 320 ? -15.629 -14.018 4.489 1.00 56.09 320 SER A CA 1
ATOM 2657 C C . SER A 1 320 ? -16.902 -14.556 3.831 1.00 56.09 320 SER A C 1
ATOM 2659 O O . SER A 1 320 ? -17.077 -15.774 3.817 1.00 56.09 320 SER A O 1
ATOM 2661 N N . LYS A 1 321 ? -17.823 -13.723 3.322 1.00 51.53 321 LYS A N 1
ATOM 2662 C CA . LYS A 1 321 ? -19.143 -14.219 2.857 1.00 51.53 321 LYS A CA 1
ATOM 2663 C C . LYS A 1 321 ? -19.663 -13.599 1.558 1.00 51.53 321 LYS A C 1
ATOM 2665 O O . LYS A 1 321 ? -20.354 -14.296 0.815 1.00 51.53 321 LYS A O 1
ATOM 2670 N N . ASP A 1 322 ? -19.234 -12.385 1.219 1.00 55.41 322 ASP A N 1
ATOM 2671 C CA . ASP A 1 322 ? -19.833 -11.615 0.119 1.00 55.41 322 ASP A CA 1
ATOM 2672 C C . ASP A 1 322 ? -18.988 -11.612 -1.171 1.00 55.41 322 ASP A C 1
ATOM 2674 O O . ASP A 1 322 ? -19.348 -10.967 -2.149 1.00 55.41 322 ASP A O 1
ATOM 2678 N N . VAL A 1 323 ? -17.899 -12.392 -1.243 1.00 55.25 323 VAL A N 1
ATOM 2679 C CA . VAL A 1 323 ? -17.094 -12.565 -2.478 1.00 55.25 323 VAL A CA 1
ATOM 2680 C C . VAL A 1 323 ? -17.966 -13.006 -3.662 1.00 55.25 323 VAL A C 1
ATOM 2682 O O . VAL A 1 323 ? -17.789 -12.525 -4.775 1.00 55.25 323 VAL A O 1
ATOM 2685 N N . LYS A 1 324 ? -18.981 -13.846 -3.418 1.00 59.12 324 LYS A N 1
ATOM 2686 C CA . LYS A 1 324 ? -19.960 -14.246 -4.444 1.00 59.12 324 LYS A CA 1
ATOM 2687 C C . LYS A 1 324 ? -20.798 -13.081 -4.971 1.00 59.12 324 LYS A C 1
ATOM 2689 O O . LYS A 1 324 ? -21.271 -13.140 -6.100 1.00 59.12 324 LYS A O 1
ATOM 2694 N N . ILE A 1 325 ? -21.013 -12.050 -4.157 1.00 62.94 325 ILE A N 1
ATOM 2695 C CA . ILE A 1 325 ? -21.737 -10.848 -4.567 1.00 62.94 325 ILE A CA 1
ATOM 2696 C C . ILE A 1 325 ? -20.888 -10.085 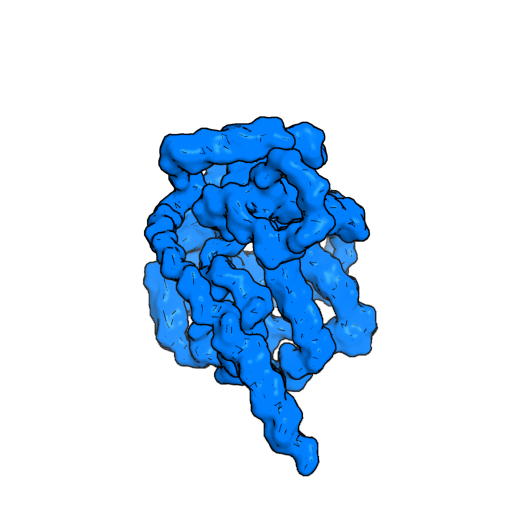-5.581 1.00 62.94 325 ILE A C 1
ATOM 2698 O O . ILE A 1 325 ? -21.383 -9.795 -6.666 1.00 62.94 325 ILE A O 1
ATOM 2702 N N . TYR A 1 326 ? -19.593 -9.899 -5.299 1.00 59.22 326 TYR A N 1
ATOM 2703 C CA . TYR A 1 326 ? -18.645 -9.383 -6.288 1.00 59.22 326 TYR A CA 1
ATOM 2704 C C . TYR A 1 326 ? -18.649 -10.224 -7.561 1.00 59.22 326 TYR A C 1
ATOM 2706 O O . TYR A 1 326 ? -18.847 -9.676 -8.638 1.00 59.22 326 TYR A O 1
ATOM 2714 N N . GLU A 1 327 ? -18.504 -11.549 -7.454 1.00 58.06 327 GLU A N 1
ATOM 2715 C CA . GLU A 1 327 ? -18.530 -12.448 -8.617 1.00 58.06 327 GLU A CA 1
ATOM 2716 C C . GLU A 1 327 ? -19.803 -12.284 -9.463 1.00 58.06 327 GLU A C 1
ATOM 2718 O O . GLU A 1 327 ? -19.728 -12.316 -10.690 1.00 58.06 327 GLU A O 1
ATOM 2723 N N . ASN A 1 328 ? -20.964 -12.089 -8.832 1.00 63.47 328 ASN A N 1
ATOM 2724 C CA . ASN A 1 328 ? -22.227 -11.862 -9.533 1.00 63.47 328 ASN A CA 1
ATOM 2725 C C . ASN A 1 328 ? -22.278 -10.483 -10.208 1.00 63.47 328 ASN A C 1
ATOM 2727 O O . ASN A 1 328 ? -22.607 -10.420 -11.388 1.00 63.47 328 ASN A O 1
ATOM 2731 N N . LEU A 1 329 ? -21.880 -9.411 -9.514 1.00 59.25 329 LEU A N 1
ATOM 2732 C CA . LEU A 1 329 ? -21.772 -8.059 -10.085 1.00 59.25 329 LEU A CA 1
ATOM 2733 C C . LEU A 1 329 ? -20.839 -8.035 -11.300 1.00 59.25 329 LEU A C 1
ATOM 2735 O O . LEU A 1 329 ? -21.178 -7.505 -12.352 1.00 59.25 329 LEU A O 1
ATOM 2739 N N . ILE A 1 330 ? -19.680 -8.682 -11.183 1.00 54.84 330 ILE A N 1
ATOM 2740 C CA . ILE A 1 330 ? -18.698 -8.811 -12.262 1.00 54.84 330 ILE A CA 1
ATOM 2741 C C . ILE A 1 330 ? -19.304 -9.567 -13.458 1.00 54.84 330 ILE A C 1
ATOM 2743 O O . ILE A 1 330 ? -19.112 -9.164 -14.606 1.00 54.84 330 ILE A O 1
ATOM 2747 N N . ARG A 1 331 ? -20.064 -10.647 -13.218 1.00 59.22 331 ARG A N 1
ATOM 2748 C CA . ARG A 1 331 ? -20.756 -11.404 -14.281 1.00 59.22 331 ARG A CA 1
ATOM 2749 C C . ARG A 1 331 ? -21.822 -10.581 -14.993 1.00 59.22 331 ARG A C 1
ATOM 2751 O O . ARG A 1 331 ? -21.918 -10.674 -16.212 1.00 59.22 331 ARG A O 1
ATOM 2758 N N . GLU A 1 332 ? -22.605 -9.797 -14.258 1.00 57.62 332 GLU A N 1
ATOM 2759 C CA . GLU A 1 332 ? -23.624 -8.914 -14.835 1.00 57.62 332 GLU A CA 1
ATOM 2760 C C . GLU A 1 332 ? -22.987 -7.875 -15.767 1.00 57.62 332 GLU A C 1
ATOM 2762 O O . GLU A 1 332 ? -23.440 -7.694 -16.895 1.00 57.62 332 GLU A O 1
ATOM 2767 N N . VAL A 1 333 ? -21.856 -7.300 -15.364 1.00 51.38 333 VAL A N 1
ATOM 2768 C CA . VAL A 1 333 ? -21.121 -6.280 -16.135 1.00 51.38 333 VAL A CA 1
ATOM 2769 C C . VAL A 1 333 ? -20.456 -6.866 -17.377 1.00 51.38 333 VAL A C 1
ATOM 2771 O O . VAL A 1 333 ? -20.449 -6.260 -18.449 1.00 51.38 333 VAL A O 1
ATOM 2774 N N . HIS A 1 334 ? -19.943 -8.092 -17.284 1.00 49.44 334 HIS A N 1
ATOM 2775 C CA . HIS A 1 334 ? -19.432 -8.812 -18.450 1.00 49.44 334 HIS A CA 1
ATOM 2776 C C . HIS A 1 334 ? -20.534 -9.311 -19.402 1.00 49.44 334 HIS A C 1
ATOM 2778 O O . HIS A 1 334 ? -20.220 -9.692 -20.532 1.00 49.44 334 HIS A O 1
ATOM 2784 N N . HIS A 1 335 ? -21.804 -9.309 -18.987 1.00 47.91 335 HIS A N 1
ATOM 2785 C CA . HIS A 1 335 ? -22.951 -9.627 -19.840 1.00 47.91 335 HIS A CA 1
ATOM 2786 C C . HIS A 1 335 ? -23.610 -8.401 -20.489 1.00 47.91 335 HIS A C 1
ATOM 2788 O O . HIS A 1 335 ? -24.497 -8.582 -21.328 1.00 47.91 335 HIS A O 1
ATOM 2794 N N . GLU A 1 336 ? -23.157 -7.176 -20.202 1.00 38.78 336 GLU A N 1
ATOM 2795 C CA . GLU A 1 336 ? -23.616 -6.002 -20.947 1.00 38.78 336 GLU A CA 1
ATOM 2796 C C . GLU A 1 336 ? -23.154 -6.062 -22.420 1.00 38.78 336 GLU A C 1
ATOM 2798 O O . GLU A 1 336 ? -21.955 -6.206 -22.702 1.00 38.78 336 GLU A O 1
ATOM 2803 N N . PRO A 1 337 ? -24.079 -5.947 -23.395 1.00 30.66 337 PRO A N 1
ATOM 2804 C CA . PRO A 1 337 ? -23.757 -6.017 -24.814 1.00 30.66 337 PRO A CA 1
ATOM 2805 C C . PRO A 1 337 ? -22.959 -4.775 -25.236 1.00 30.66 337 PRO A C 1
ATOM 2807 O O . PRO A 1 337 ? -23.518 -3.735 -25.570 1.00 30.66 337 PRO A O 1
ATOM 2810 N N . GLY A 1 338 ? -21.630 -4.896 -25.219 1.00 41.88 338 GLY A N 1
ATOM 2811 C CA . GLY A 1 338 ? -20.696 -3.825 -25.580 1.00 41.88 338 GLY A CA 1
ATOM 2812 C C . GLY A 1 338 ? -19.333 -3.908 -24.887 1.00 41.88 338 GLY A C 1
ATOM 2813 O O . GLY A 1 338 ? -18.365 -3.345 -25.402 1.00 41.88 338 GLY A O 1
ATOM 2814 N N . SER A 1 339 ? -19.209 -4.644 -23.774 1.00 39.59 339 SER A N 1
ATOM 2815 C CA . SER A 1 339 ? -17.923 -4.812 -23.091 1.00 39.59 339 SER A CA 1
ATOM 2816 C C . SER A 1 339 ? -17.005 -5.765 -23.877 1.00 39.59 339 SER A C 1
ATOM 2818 O O . SER A 1 339 ? -17.361 -6.885 -24.259 1.00 39.59 339 SER A O 1
ATOM 2820 N N . ARG A 1 340 ? -15.796 -5.300 -24.224 1.00 40.22 340 ARG A N 1
ATOM 2821 C CA . ARG A 1 340 ? -14.838 -6.103 -24.996 1.00 40.22 340 ARG A CA 1
ATOM 2822 C C . ARG A 1 340 ? -14.317 -7.260 -24.137 1.00 40.22 340 ARG A C 1
ATOM 2824 O O . ARG A 1 340 ? -13.499 -7.055 -23.251 1.00 40.22 340 ARG A O 1
ATOM 2831 N N . LYS A 1 341 ? -14.698 -8.473 -24.554 1.00 42.06 341 LYS A N 1
ATOM 2832 C CA . LYS A 1 341 ? -14.210 -9.806 -24.144 1.00 42.06 341 LYS A CA 1
ATOM 2833 C C . LYS A 1 341 ? -14.777 -10.336 -22.824 1.00 42.06 341 LYS A C 1
ATOM 2835 O O . LYS A 1 341 ? -14.096 -10.386 -21.807 1.00 42.06 341 LYS A O 1
ATOM 2840 N N . GLY A 1 342 ? -15.970 -10.919 -22.922 1.00 36.59 342 GLY A N 1
ATOM 2841 C CA . GLY A 1 342 ? -16.360 -12.030 -22.062 1.00 36.59 342 GLY A CA 1
ATOM 2842 C C . GLY A 1 342 ? -15.434 -13.227 -22.298 1.00 36.59 342 GLY A C 1
ATOM 2843 O O . GLY A 1 342 ? -15.482 -13.867 -23.348 1.00 36.59 342 GLY A O 1
ATOM 2844 N N . LYS A 1 343 ? -14.578 -13.523 -21.321 1.00 38.59 343 LYS A N 1
ATOM 2845 C CA . LYS A 1 343 ? -14.052 -14.873 -21.109 1.00 38.59 343 LYS A CA 1
ATOM 2846 C C . LYS A 1 343 ? -14.718 -15.417 -19.857 1.00 38.59 343 LYS A C 1
ATOM 2848 O O . LYS A 1 343 ? -14.670 -14.774 -18.813 1.00 38.59 343 LYS A O 1
ATOM 2853 N N . ASN A 1 344 ? -15.358 -16.575 -19.983 1.00 38.84 344 ASN A N 1
ATOM 2854 C CA . ASN A 1 344 ? -16.027 -17.245 -18.874 1.00 38.84 344 ASN A CA 1
ATOM 2855 C C . ASN A 1 344 ? -15.043 -17.491 -17.721 1.00 38.84 344 ASN A C 1
ATOM 2857 O O . ASN A 1 344 ? -13.913 -17.920 -17.948 1.00 38.84 344 ASN A O 1
ATOM 2861 N N . PHE A 1 345 ? -15.505 -17.286 -16.486 1.00 34.53 345 PHE A N 1
ATOM 2862 C CA . PHE A 1 345 ? -14.761 -17.497 -15.233 1.00 34.53 345 PHE A CA 1
ATOM 2863 C C . PHE A 1 345 ? -14.122 -18.905 -15.137 1.00 34.53 345 PHE A C 1
ATOM 2865 O O . PHE A 1 345 ? -13.101 -19.100 -14.485 1.00 34.53 345 PHE A O 1
ATOM 2872 N N . GLU A 1 346 ? -14.683 -19.897 -15.840 1.00 36.56 346 GLU A N 1
ATOM 2873 C CA . GLU A 1 346 ? -14.159 -21.270 -15.916 1.00 36.56 346 GLU A CA 1
ATOM 2874 C C . GLU A 1 346 ? -12.843 -21.401 -16.709 1.00 36.56 346 GLU A C 1
ATOM 2876 O O . GLU A 1 346 ? -12.067 -22.329 -16.470 1.00 36.56 346 GLU A O 1
ATOM 2881 N N . GLU A 1 347 ? -12.547 -20.476 -17.628 1.00 36.50 347 GLU A N 1
ATOM 2882 C CA . GLU A 1 347 ? -11.318 -20.504 -18.436 1.00 36.50 347 GLU A CA 1
ATOM 2883 C C . GLU A 1 347 ? -10.100 -19.914 -17.705 1.00 36.50 347 GLU A C 1
ATOM 2885 O O . GLU A 1 347 ? -8.965 -20.208 -18.080 1.00 36.50 347 GLU A O 1
ATOM 2890 N N . TRP A 1 348 ? -10.310 -19.165 -16.615 1.00 36.56 348 TRP A N 1
ATOM 2891 C CA . TRP A 1 348 ? -9.267 -18.519 -15.798 1.00 36.56 348 TRP A CA 1
ATOM 2892 C C . TRP A 1 348 ? -8.604 -19.468 -14.777 1.00 36.56 348 TRP A C 1
ATOM 2894 O O . TRP A 1 348 ? -8.065 -19.039 -13.764 1.00 36.56 348 TRP A O 1
ATOM 2904 N N . GLY A 1 349 ? -8.619 -20.779 -15.047 1.00 32.34 349 GLY A N 1
ATOM 2905 C CA . GLY A 1 349 ? -7.951 -21.801 -14.225 1.00 32.34 349 GLY A CA 1
ATOM 2906 C C . GLY A 1 349 ? -8.878 -22.618 -13.322 1.00 32.34 349 GLY A C 1
ATOM 2907 O O . GLY A 1 349 ? -8.448 -23.630 -12.768 1.00 32.34 349 GLY A O 1
ATOM 2908 N N . CYS A 1 350 ? -10.171 -22.291 -13.266 1.00 32.72 350 CYS A N 1
ATOM 2909 C CA . CYS A 1 350 ? -11.175 -23.042 -12.513 1.00 32.72 350 CYS A CA 1
ATOM 2910 C C . CYS A 1 350 ? -11.633 -24.320 -13.256 1.00 32.72 350 CYS A C 1
ATOM 2912 O O . CYS A 1 350 ? -12.823 -24.600 -13.400 1.00 32.72 350 CYS A O 1
ATOM 2914 N N . LYS A 1 351 ? -10.697 -25.158 -13.730 1.00 28.14 351 LYS A N 1
ATOM 2915 C CA . LYS A 1 351 ? -11.050 -26.528 -14.128 1.00 28.14 351 LYS A CA 1
ATOM 2916 C C . LYS A 1 351 ? -11.299 -27.344 -12.864 1.00 28.14 351 LYS A C 1
ATOM 2918 O O . LYS A 1 351 ? -10.361 -27.859 -12.256 1.00 28.14 351 LYS A O 1
ATOM 2923 N N . ARG A 1 352 ? -12.575 -27.565 -12.527 1.00 33.75 352 ARG A N 1
ATOM 2924 C CA . ARG A 1 352 ? -12.982 -28.761 -11.774 1.00 33.75 352 ARG A CA 1
ATOM 2925 C C . ARG A 1 352 ? -12.482 -29.984 -12.542 1.00 33.75 352 ARG A C 1
ATOM 2927 O O . ARG A 1 352 ? -13.165 -30.487 -13.427 1.00 33.75 352 ARG A O 1
ATOM 2934 N N . LYS A 1 353 ? -11.309 -30.514 -12.196 1.00 29.11 353 LYS A N 1
ATOM 2935 C CA . LYS A 1 353 ? -11.021 -31.921 -12.482 1.00 29.11 353 LYS A CA 1
ATOM 2936 C C . LYS A 1 353 ? -11.807 -32.761 -11.477 1.00 29.11 353 LYS A C 1
ATOM 2938 O O . LYS A 1 353 ? -11.280 -33.197 -10.461 1.00 29.11 353 LYS A O 1
ATOM 2943 N N . GLN A 1 354 ? -13.097 -32.946 -11.748 1.00 28.12 354 GLN A N 1
ATOM 2944 C CA . GLN A 1 354 ? -13.842 -34.085 -11.224 1.00 28.12 354 GLN A CA 1
ATOM 2945 C C . GLN A 1 354 ? -13.599 -35.280 -12.153 1.00 28.12 354 GLN A C 1
ATOM 2947 O O . GLN A 1 354 ? -14.071 -35.238 -13.281 1.00 28.12 354 GLN A O 1
ATOM 2952 N N . LYS A 1 355 ? -12.914 -36.308 -11.612 1.00 31.22 355 LYS A N 1
ATOM 2953 C CA . LYS A 1 355 ? -12.852 -37.739 -12.011 1.00 31.22 355 LYS A CA 1
ATOM 2954 C C . LYS A 1 355 ? -12.382 -38.023 -13.458 1.00 31.22 355 LYS A C 1
ATOM 2956 O O . LYS A 1 355 ? -12.853 -37.417 -14.404 1.00 31.22 355 LYS A O 1
ATOM 2961 N N . VAL A 1 356 ? -11.446 -38.930 -13.728 1.00 32.19 356 VAL A N 1
ATOM 2962 C CA . VAL A 1 356 ? -11.139 -40.256 -13.151 1.00 32.19 356 VAL A CA 1
ATOM 2963 C C . VAL A 1 356 ? -9.673 -40.363 -12.758 1.00 32.19 356 VAL A C 1
ATOM 2965 O O . VAL A 1 356 ? -8.836 -39.774 -13.480 1.00 32.19 356 VAL A O 1
#

Solvent-accessible surface area (backbone atoms only — not comparable to full-atom values): 20647 Å² total; per-residue (Å²): 135,74,70,72,60,54,59,59,59,57,64,67,67,70,78,79,82,76,86,81,86,79,79,86,73,87,70,91,45,94,83,70,65,55,72,68,56,45,53,52,48,53,55,51,45,70,71,45,47,86,77,52,92,47,75,70,57,63,34,65,84,50,49,49,26,59,39,57,73,45,72,67,44,56,68,80,48,67,88,80,58,96,80,71,93,66,89,88,71,83,45,32,61,57,50,48,51,50,52,34,53,51,49,34,61,79,62,48,48,91,55,41,84,80,60,84,54,84,91,43,67,84,56,66,60,39,24,40,40,15,26,30,86,76,59,24,45,27,35,39,30,54,56,24,69,45,62,59,40,58,39,44,75,72,71,36,46,69,60,51,52,54,49,52,51,36,55,50,51,54,53,52,48,51,34,52,34,43,35,68,50,71,39,89,34,69,37,29,32,38,38,40,28,30,56,72,62,43,65,81,51,66,67,32,80,75,42,50,56,54,55,53,46,55,56,46,45,44,67,62,67,42,54,57,44,61,62,38,37,35,35,34,40,33,56,71,69,54,57,54,51,49,64,73,47,41,90,79,51,51,71,64,60,56,71,30,46,46,82,34,50,67,56,61,69,62,49,23,52,52,45,27,73,66,36,35,35,81,27,22,20,48,91,55,54,20,71,28,85,71,53,47,53,38,64,56,52,49,53,46,38,68,76,38,68,43,34,68,48,39,47,72,69,65,63,82,43,89,49,83,75,42,58,64,54,54,55,48,54,50,50,55,57,52,63,43,94,80,57,89,74,73,71,64,75,56,77,80,70,59,68,80,82,72,83,133

Sequence (356 aa):
MCEKNFKRFTNFVVLFVIFVKFVEGDNTKFFTLTLEEKLKLDEFRDRISPILQHDYMKKEIYLIRFLRQTNFDVHAAERLMENVSSKMFSTSLIIYLFKMLKWREENEIDKLLDEEFPEFDQEYNVYLEGCDPLNRPVLSVPLGDWDIRRAILAGLGNRLMRYMDKIYEDSTTFLRNANSAGMEIVQATIIMDMSGFHAITHTCPRCLQLYLYFLGNLQSHYPGLIEKMYFVNTPEIIHVLWNLYEGVFTPKLREITTMFGRNKEQWQARLRDEIGADQLSKRYGGDKPDALEFYYIRLAGQLISTPEQLQSVNMTNVCSKDVKIYENLIREVHHEPGSRKGKNFEEWGCKRKQKV